Protein AF-A0A398CEH8-F1 (afdb_monomer_lite)

Radius of gyration: 20.55 Å; chains: 1; bounding box: 67×41×56 Å

Organism: NCBI:txid2315694

Secondary structure (DSSP, 8-state):
-HHHHHHHHHHHHHHHHHHHHHT-TTGGGTHHHHHHHHHHHHHHHHHHHHHTHHHHHHHHHHTT-TTS-HHHHHHHHHHHHHHHHHHHHHHHHHHT-SSS-TT---TTHHHHHHHHHHHHHHHHHHHHHHHHHTHHHHHHHHHHHHHS-S--HHHHHHHHHHHHHHHHHHHHHHHHTTHHHHHHHHHTT--

pLDDT: mean 79.23, std 11.7, range [45.53, 95.19]

Structure (mmCIF, N/CA/C/O backbone):
data_AF-A0A398CEH8-F1
#
_entry.id   AF-A0A398CEH8-F1
#
loop_
_atom_site.group_PDB
_atom_site.id
_atom_site.type_symbol
_atom_site.label_atom_id
_atom_site.label_alt_id
_atom_site.label_comp_id
_atom_site.label_asym_id
_atom_site.label_entity_id
_atom_site.label_seq_id
_atom_site.pdbx_PDB_ins_code
_atom_site.Cartn_x
_atom_site.Cartn_y
_atom_site.Cartn_z
_atom_site.occupancy
_atom_site.B_iso_or_equiv
_atom_site.auth_seq_id
_atom_site.auth_comp_id
_atom_site.auth_asym_id
_atom_site.auth_atom_id
_atom_site.pdbx_PDB_model_num
ATOM 1 N N . MET A 1 1 ? -19.669 -13.298 13.434 1.00 51.69 1 MET A N 1
ATOM 2 C CA . MET A 1 1 ? -19.143 -11.947 13.116 1.00 51.69 1 MET A CA 1
ATOM 3 C C . MET A 1 1 ? -17.666 -11.722 13.477 1.00 51.69 1 MET A C 1
ATOM 5 O O . MET A 1 1 ? -17.005 -11.061 12.694 1.00 51.69 1 MET A O 1
ATOM 9 N N . LYS A 1 2 ? -17.107 -12.259 14.585 1.00 56.50 2 LYS A N 1
ATOM 10 C CA . LYS A 1 2 ? -15.670 -12.079 14.937 1.00 56.50 2 LYS A CA 1
ATOM 11 C C . LYS A 1 2 ? -14.691 -12.542 13.836 1.00 56.50 2 LYS A C 1
ATOM 13 O O . LYS A 1 2 ? -13.838 -11.764 13.443 1.00 56.50 2 LYS A O 1
ATOM 18 N N . LYS A 1 3 ? -14.920 -13.729 13.253 1.00 67.94 3 LYS A N 1
ATOM 19 C CA . LYS A 1 3 ? -14.032 -14.336 12.239 1.00 67.94 3 LYS A CA 1
ATOM 20 C C . LYS A 1 3 ? -13.758 -13.454 11.008 1.00 67.94 3 LYS A C 1
ATOM 22 O O . LYS A 1 3 ? -12.651 -13.469 10.497 1.00 67.94 3 LYS A O 1
ATOM 27 N N . ILE A 1 4 ? -14.741 -12.683 10.530 1.00 78.88 4 ILE A N 1
ATOM 28 C CA . ILE A 1 4 ? -14.577 -11.855 9.318 1.00 78.88 4 ILE A CA 1
ATOM 29 C C . ILE A 1 4 ? -13.651 -10.664 9.579 1.00 78.88 4 ILE A C 1
ATOM 31 O O . ILE A 1 4 ? -12.855 -10.316 8.717 1.00 78.88 4 ILE A O 1
ATOM 35 N N . ASN A 1 5 ? -13.724 -10.050 10.762 1.00 79.38 5 ASN A N 1
ATOM 36 C CA . ASN A 1 5 ? -12.839 -8.935 11.102 1.00 79.38 5 ASN A CA 1
ATOM 37 C C . ASN A 1 5 ? -11.392 -9.404 11.286 1.00 79.38 5 ASN A C 1
ATOM 39 O O . ASN A 1 5 ? -10.478 -8.677 10.913 1.00 79.38 5 ASN A O 1
ATOM 43 N N . ASP A 1 6 ? -11.200 -10.622 11.797 1.00 79.62 6 ASP A N 1
ATOM 44 C CA . ASP A 1 6 ? -9.875 -11.237 11.907 1.00 79.62 6 ASP A CA 1
ATOM 45 C C . ASP A 1 6 ? -9.282 -11.508 10.508 1.00 79.62 6 ASP A C 1
ATOM 47 O O . ASP A 1 6 ? -8.115 -11.214 10.268 1.00 79.62 6 ASP A O 1
ATOM 51 N N . VAL A 1 7 ? -10.100 -11.983 9.553 1.00 83.81 7 VAL A N 1
ATOM 52 C CA . VAL A 1 7 ? -9.693 -12.167 8.143 1.00 83.81 7 VAL A CA 1
ATOM 53 C C . VAL A 1 7 ? -9.348 -10.836 7.474 1.00 83.81 7 VAL A C 1
ATOM 55 O O . VAL A 1 7 ? -8.331 -10.754 6.794 1.00 83.81 7 VAL A O 1
ATOM 58 N N . LYS A 1 8 ? -10.156 -9.787 7.686 1.00 86.31 8 LYS A N 1
ATOM 59 C CA . LYS A 1 8 ? -9.866 -8.438 7.170 1.00 86.31 8 LYS A CA 1
ATOM 60 C C . LYS A 1 8 ? -8.526 -7.926 7.685 1.00 86.31 8 LYS A C 1
ATOM 62 O O . LYS A 1 8 ? -7.699 -7.503 6.894 1.00 86.31 8 LYS A O 1
ATOM 67 N N . LEU A 1 9 ? -8.287 -8.043 8.991 1.00 84.81 9 LEU A N 1
ATOM 68 C CA . LEU A 1 9 ? -7.025 -7.617 9.588 1.00 84.81 9 LEU A CA 1
ATOM 69 C C . LEU A 1 9 ? -5.836 -8.414 9.037 1.00 84.81 9 LEU A C 1
ATOM 71 O O . LEU A 1 9 ? -4.809 -7.826 8.719 1.00 84.81 9 LEU A O 1
ATOM 75 N N . ALA A 1 10 ? -5.964 -9.738 8.915 1.00 85.12 10 ALA A N 1
ATOM 76 C CA . ALA A 1 10 ? -4.904 -10.572 8.355 1.00 85.12 10 ALA A CA 1
ATOM 77 C C . ALA A 1 10 ? -4.589 -10.185 6.902 1.00 85.12 10 ALA A C 1
ATOM 79 O O . ALA A 1 10 ? -3.419 -10.057 6.548 1.00 85.12 10 ALA A O 1
ATOM 80 N N . LEU A 1 11 ? -5.622 -9.944 6.089 1.00 89.81 11 LEU A N 1
ATOM 81 C CA . LEU A 1 11 ? -5.481 -9.464 4.717 1.00 89.81 11 LEU A CA 1
ATOM 82 C C . LEU A 1 11 ? -4.749 -8.115 4.670 1.00 89.81 11 LEU A C 1
ATOM 84 O O . LEU A 1 11 ? -3.787 -7.979 3.920 1.00 89.81 11 LEU A O 1
ATOM 88 N N . ASP A 1 12 ? -5.143 -7.162 5.517 1.00 89.56 12 ASP A N 1
ATOM 89 C CA . ASP A 1 12 ? -4.540 -5.824 5.578 1.00 89.56 12 ASP A CA 1
ATOM 90 C C . ASP A 1 12 ? -3.064 -5.880 5.997 1.00 89.56 12 ASP A C 1
ATOM 92 O O . ASP A 1 12 ? -2.228 -5.175 5.432 1.00 89.56 12 ASP A O 1
ATOM 96 N N . VAL A 1 13 ? -2.718 -6.756 6.948 1.00 87.62 13 VAL A N 1
ATOM 97 C CA . VAL A 1 13 ? -1.328 -6.976 7.377 1.00 87.62 13 VAL A CA 1
ATOM 98 C C . VAL A 1 13 ? -0.498 -7.584 6.248 1.00 87.62 13 VAL A C 1
ATOM 100 O O . VAL A 1 13 ? 0.596 -7.095 5.972 1.00 87.62 13 VAL A O 1
ATOM 103 N N . VAL A 1 14 ? -1.010 -8.618 5.572 1.00 88.38 14 VAL A N 1
ATOM 104 C CA . VAL A 1 14 ? -0.315 -9.249 4.437 1.00 88.38 14 VAL A CA 1
ATOM 105 C C . VAL A 1 14 ? -0.095 -8.238 3.313 1.00 88.38 14 VAL A C 1
ATOM 107 O O . VAL A 1 14 ? 1.018 -8.130 2.801 1.00 88.38 14 VAL A O 1
ATOM 110 N N . MET A 1 15 ? -1.119 -7.453 2.972 1.00 91.62 15 MET A N 1
ATOM 111 C CA . MET A 1 15 ? -1.004 -6.385 1.982 1.00 91.62 15 MET A CA 1
ATOM 112 C C . MET A 1 15 ? 0.031 -5.337 2.403 1.00 91.62 15 MET A C 1
ATOM 114 O O . MET A 1 15 ? 0.890 -4.985 1.602 1.00 91.62 15 MET A O 1
ATOM 118 N N . GLY A 1 16 ? 0.008 -4.878 3.657 1.00 89.12 16 GLY A N 1
ATOM 119 C CA . GLY A 1 16 ? 0.983 -3.909 4.160 1.00 89.12 16 GLY A CA 1
ATOM 120 C C . GLY A 1 16 ? 2.427 -4.405 4.043 1.00 89.12 16 GLY A C 1
ATOM 121 O O . GLY A 1 16 ? 3.295 -3.666 3.583 1.00 89.12 16 GLY A O 1
ATOM 122 N N . VAL A 1 17 ? 2.679 -5.672 4.391 1.00 86.62 17 VAL A N 1
ATOM 123 C CA . VAL A 1 17 ? 4.010 -6.287 4.262 1.00 86.62 17 VAL A CA 1
ATOM 124 C C . VAL A 1 17 ? 4.432 -6.388 2.795 1.00 86.62 17 VAL A C 1
ATOM 126 O O . VAL A 1 17 ? 5.526 -5.944 2.455 1.00 86.62 17 VAL A O 1
ATOM 129 N N . LEU A 1 18 ? 3.571 -6.918 1.918 1.00 87.50 18 LEU A N 1
ATOM 130 C CA . LEU A 1 18 ? 3.865 -7.031 0.484 1.00 87.50 18 LEU A CA 1
ATOM 131 C C . LEU A 1 18 ? 4.158 -5.667 -0.149 1.00 87.50 18 LEU A C 1
ATOM 133 O O . LEU A 1 18 ? 5.135 -5.528 -0.880 1.00 87.50 18 LEU A O 1
ATOM 137 N N . PHE A 1 19 ? 3.361 -4.652 0.187 1.00 90.31 19 PHE A N 1
ATOM 138 C CA . PHE A 1 19 ? 3.526 -3.304 -0.343 1.00 90.31 19 PHE A CA 1
ATOM 139 C C . PHE A 1 19 ? 4.896 -2.708 0.006 1.00 90.31 19 PHE A C 1
ATOM 141 O O . PHE A 1 19 ? 5.549 -2.124 -0.854 1.00 90.31 19 PHE A O 1
ATOM 148 N N . VAL A 1 20 ? 5.377 -2.902 1.239 1.00 87.94 20 VAL A N 1
ATOM 149 C CA . VAL A 1 20 ? 6.722 -2.455 1.643 1.00 87.94 20 VAL A CA 1
ATOM 150 C C . VAL A 1 20 ? 7.813 -3.235 0.905 1.00 87.94 20 VAL A C 1
ATOM 152 O O . VAL A 1 20 ? 8.801 -2.639 0.477 1.00 87.94 20 VAL A O 1
ATOM 155 N N . LEU A 1 21 ? 7.640 -4.547 0.707 1.00 84.88 21 LEU A N 1
ATOM 156 C CA . LEU A 1 21 ? 8.608 -5.364 -0.035 1.00 84.88 21 LEU A CA 1
ATOM 157 C C . LEU A 1 21 ? 8.763 -4.907 -1.492 1.00 84.88 21 LEU A C 1
ATOM 159 O O . LEU A 1 21 ? 9.868 -4.966 -2.029 1.00 84.88 21 LEU A O 1
ATOM 163 N N . PHE A 1 22 ? 7.699 -4.392 -2.112 1.00 86.25 22 PHE A N 1
ATOM 164 C CA . PHE A 1 22 ? 7.733 -3.905 -3.494 1.00 86.25 22 PHE A CA 1
ATOM 165 C C . PHE A 1 22 ? 8.644 -2.697 -3.716 1.00 86.25 22 PHE A C 1
ATOM 167 O O . PHE A 1 22 ? 9.131 -2.524 -4.832 1.00 86.25 22 PHE A O 1
ATOM 174 N N . PHE A 1 23 ? 8.968 -1.918 -2.677 1.00 84.88 23 PHE A N 1
ATOM 175 C CA . PHE A 1 23 ? 9.927 -0.812 -2.799 1.00 84.88 23 PHE A CA 1
ATOM 176 C C . PHE A 1 23 ? 11.363 -1.272 -3.063 1.00 84.88 23 PHE A C 1
ATOM 178 O O . PHE A 1 23 ? 12.193 -0.473 -3.499 1.00 84.88 23 PHE A O 1
ATOM 185 N N . ASN A 1 24 ? 11.667 -2.555 -2.854 1.00 80.00 24 ASN A N 1
ATOM 186 C CA . ASN A 1 24 ? 12.928 -3.139 -3.274 1.00 80.00 24 ASN A CA 1
ATOM 187 C C . ASN A 1 24 ? 12.689 -4.154 -4.400 1.00 80.00 24 ASN A C 1
ATOM 189 O O . ASN A 1 24 ? 12.420 -5.331 -4.177 1.00 80.00 24 ASN A O 1
ATOM 193 N N . LYS A 1 25 ? 12.867 -3.681 -5.637 1.00 70.12 25 LYS A N 1
ATOM 194 C CA . LYS A 1 25 ? 12.742 -4.472 -6.873 1.00 70.12 25 LYS A CA 1
ATOM 195 C C . LYS A 1 25 ? 13.694 -5.675 -6.977 1.00 70.12 25 LYS A C 1
ATOM 197 O O . LYS A 1 25 ? 13.507 -6.499 -7.862 1.00 70.12 25 LYS A O 1
ATOM 202 N N . ASN A 1 26 ? 14.713 -5.766 -6.119 1.00 70.31 26 ASN A N 1
ATOM 203 C CA . ASN A 1 26 ? 15.688 -6.862 -6.111 1.00 70.31 26 ASN A CA 1
ATOM 204 C C . ASN A 1 26 ? 15.347 -7.955 -5.078 1.00 70.31 26 ASN A C 1
ATOM 206 O O . ASN A 1 26 ? 16.063 -8.948 -4.971 1.00 70.31 26 ASN A O 1
ATOM 210 N N . VAL A 1 27 ? 14.265 -7.793 -4.311 1.00 69.50 27 VAL A N 1
ATOM 211 C CA . VAL A 1 27 ? 13.804 -8.781 -3.325 1.00 69.50 27 VAL A CA 1
ATOM 212 C C . VAL A 1 27 ? 13.384 -10.092 -3.999 1.00 69.50 27 VAL A C 1
ATOM 214 O O . VAL A 1 27 ? 12.708 -10.077 -5.020 1.00 69.50 27 VAL A O 1
ATOM 217 N N . LEU A 1 28 ? 13.756 -11.227 -3.390 1.00 59.34 28 LEU A N 1
ATOM 218 C CA . LEU A 1 28 ? 13.226 -12.576 -3.678 1.00 59.34 28 LEU A CA 1
ATOM 219 C C . LEU A 1 28 ? 13.208 -12.992 -5.159 1.00 59.34 28 LEU A C 1
ATOM 221 O O . LEU A 1 28 ? 12.268 -13.634 -5.612 1.00 59.34 28 LEU A O 1
ATOM 225 N N . GLY A 1 29 ? 14.271 -12.691 -5.906 1.00 61.22 29 GLY A N 1
ATOM 226 C CA . GLY A 1 29 ? 14.379 -13.094 -7.316 1.00 61.22 29 GLY A CA 1
ATOM 227 C C . GLY A 1 29 ? 14.139 -11.963 -8.314 1.00 61.22 29 GLY A C 1
ATOM 228 O O . GLY A 1 29 ? 14.016 -12.216 -9.510 1.00 61.22 29 GLY A O 1
ATOM 229 N N . GLY A 1 30 ? 14.123 -10.713 -7.846 1.00 75.56 30 GLY A N 1
ATOM 230 C CA . GLY A 1 30 ? 14.211 -9.540 -8.707 1.00 75.56 30 GLY A CA 1
ATOM 231 C C . GLY A 1 30 ? 12.879 -9.135 -9.331 1.00 75.56 30 GLY A C 1
ATOM 232 O O . GLY A 1 30 ? 11.813 -9.290 -8.734 1.00 75.56 30 GLY A O 1
ATOM 233 N N . LEU A 1 31 ? 12.941 -8.612 -10.556 1.00 80.38 31 LEU A N 1
ATOM 234 C CA . LEU A 1 31 ? 11.783 -8.044 -11.249 1.00 80.38 31 LEU A CA 1
ATOM 235 C C . LEU A 1 31 ? 10.625 -9.047 -11.403 1.00 80.38 31 LEU A C 1
ATOM 237 O O . LEU A 1 31 ? 9.471 -8.681 -11.209 1.00 80.38 31 LEU A O 1
ATOM 241 N N . ALA A 1 32 ? 10.930 -10.323 -11.658 1.00 79.31 32 ALA A N 1
ATOM 242 C CA . ALA A 1 32 ? 9.921 -11.373 -11.794 1.00 79.31 32 ALA A CA 1
ATOM 243 C C . ALA A 1 32 ? 9.082 -11.551 -10.516 1.00 79.31 32 ALA A C 1
ATOM 245 O O . ALA A 1 32 ? 7.862 -11.694 -10.588 1.00 79.31 32 ALA A O 1
ATOM 246 N N . PHE A 1 33 ? 9.714 -11.492 -9.339 1.00 81.31 33 PHE A N 1
ATOM 247 C CA . PHE A 1 33 ? 8.991 -11.546 -8.070 1.00 81.31 33 PHE A CA 1
ATOM 248 C C . PHE A 1 33 ? 8.084 -10.331 -7.902 1.00 81.31 33 PHE A C 1
ATOM 250 O O . PHE A 1 33 ? 6.924 -10.498 -7.540 1.00 81.31 33 PHE A O 1
ATOM 257 N N . HIS A 1 34 ? 8.585 -9.128 -8.194 1.00 86.69 34 HIS A N 1
ATOM 258 C CA . HIS A 1 34 ? 7.804 -7.898 -8.079 1.00 86.69 34 HIS A CA 1
ATOM 259 C C . HIS A 1 34 ? 6.531 -7.948 -8.940 1.00 86.69 34 HIS A C 1
ATOM 261 O O . HIS A 1 34 ? 5.450 -7.622 -8.454 1.00 86.69 34 HIS A O 1
ATOM 267 N N . GLU A 1 35 ? 6.632 -8.425 -10.182 1.00 86.25 35 GLU A N 1
ATOM 268 C CA . GLU A 1 35 ? 5.482 -8.520 -11.086 1.00 86.25 35 GLU A CA 1
ATOM 269 C C . GLU A 1 35 ? 4.484 -9.613 -10.663 1.00 86.25 35 GLU A C 1
ATOM 271 O O . GLU A 1 35 ? 3.281 -9.358 -10.568 1.00 86.25 35 GLU A O 1
ATOM 276 N N . ILE A 1 36 ? 4.967 -10.818 -10.333 1.00 86.12 36 ILE A N 1
ATOM 277 C CA . ILE A 1 36 ? 4.103 -11.938 -9.920 1.00 86.12 36 ILE A CA 1
ATOM 278 C C . ILE A 1 36 ? 3.427 -11.635 -8.578 1.00 86.12 36 ILE A C 1
ATOM 280 O O . ILE A 1 36 ? 2.212 -11.783 -8.433 1.00 86.12 36 ILE A O 1
ATOM 284 N N . ALA A 1 37 ? 4.195 -11.187 -7.585 1.00 86.00 37 ALA A N 1
ATOM 285 C CA . ALA A 1 37 ? 3.653 -10.812 -6.286 1.00 86.00 37 ALA A CA 1
ATOM 286 C C . ALA A 1 37 ? 2.732 -9.587 -6.397 1.00 86.00 37 ALA A C 1
ATOM 288 O O . ALA A 1 37 ? 1.734 -9.522 -5.678 1.00 86.00 37 ALA A O 1
ATOM 289 N N . GLY A 1 38 ? 3.001 -8.669 -7.331 1.00 87.94 38 GLY A N 1
ATOM 290 C CA . GLY A 1 38 ? 2.115 -7.558 -7.679 1.00 87.94 38 GLY A CA 1
ATOM 291 C C . GLY A 1 38 ? 0.729 -8.020 -8.143 1.00 87.94 38 GLY A C 1
ATOM 292 O O . GLY A 1 38 ? -0.277 -7.461 -7.707 1.00 87.94 38 GLY A O 1
ATOM 293 N N . LEU A 1 39 ? 0.639 -9.097 -8.932 1.00 88.75 39 LEU A N 1
ATOM 294 C CA . LEU A 1 39 ? -0.650 -9.688 -9.323 1.00 88.75 39 LEU A CA 1
ATOM 295 C C . LEU A 1 39 ? -1.404 -10.309 -8.143 1.00 88.75 39 LEU A C 1
ATOM 297 O O . LEU A 1 39 ? -2.611 -10.096 -7.995 1.00 88.75 39 LEU A O 1
ATOM 301 N N . PHE A 1 40 ? -0.707 -11.033 -7.264 1.00 89.38 40 PHE A N 1
ATOM 302 C CA . PHE A 1 40 ? -1.320 -11.536 -6.030 1.00 89.38 40 PHE A CA 1
ATOM 303 C C . PHE A 1 40 ? -1.810 -10.391 -5.140 1.00 89.38 40 PHE A C 1
ATOM 305 O O . PHE A 1 40 ? -2.914 -10.455 -4.594 1.00 89.38 40 PHE A O 1
ATOM 312 N N . PHE A 1 41 ? -1.024 -9.318 -5.036 1.00 91.69 41 PHE A N 1
ATOM 313 C CA . PHE A 1 41 ? -1.404 -8.112 -4.314 1.00 91.69 41 PHE A CA 1
ATOM 314 C C . PHE A 1 41 ? -2.642 -7.446 -4.929 1.00 91.69 41 PHE A C 1
ATOM 316 O O . PHE A 1 41 ? -3.539 -7.051 -4.188 1.00 91.69 41 PHE A O 1
ATOM 323 N N . ALA A 1 42 ? -2.752 -7.388 -6.259 1.00 91.88 42 ALA A N 1
ATOM 324 C CA . ALA A 1 42 ? -3.947 -6.885 -6.935 1.00 91.88 42 ALA A CA 1
ATOM 325 C C . ALA A 1 42 ? -5.197 -7.708 -6.569 1.00 91.88 42 ALA A C 1
ATOM 327 O O . ALA A 1 42 ? -6.235 -7.139 -6.225 1.00 91.88 42 ALA A O 1
ATOM 328 N N . GLY A 1 43 ? -5.090 -9.041 -6.546 1.00 91.69 43 GLY A N 1
ATOM 329 C CA . GLY A 1 43 ? -6.171 -9.921 -6.086 1.00 91.69 43 GLY A CA 1
ATOM 330 C C . GLY A 1 43 ? -6.547 -9.701 -4.613 1.00 91.69 43 GLY A C 1
ATOM 331 O O . GLY A 1 43 ? -7.733 -9.627 -4.268 1.00 91.69 43 GLY A O 1
ATOM 332 N N . ALA A 1 44 ? -5.550 -9.533 -3.739 1.00 91.31 44 ALA A N 1
ATOM 333 C CA . ALA A 1 44 ? -5.756 -9.213 -2.325 1.00 91.31 44 ALA A CA 1
ATOM 334 C C . ALA A 1 44 ? -6.446 -7.850 -2.140 1.00 91.31 44 ALA A C 1
ATOM 336 O O . ALA A 1 44 ? -7.400 -7.743 -1.369 1.00 91.31 44 ALA A O 1
ATOM 337 N N . TYR A 1 45 ? -6.037 -6.837 -2.906 1.00 93.62 45 TYR A N 1
ATOM 338 C CA . TYR A 1 45 ? -6.638 -5.506 -2.918 1.00 93.62 45 TYR A CA 1
ATOM 339 C C . TYR A 1 45 ? -8.103 -5.526 -3.368 1.00 93.62 45 TYR A C 1
ATOM 341 O O . TYR A 1 45 ? -8.966 -4.961 -2.690 1.00 93.62 45 TYR A O 1
ATOM 349 N N . VAL A 1 46 ? -8.418 -6.234 -4.457 1.00 93.38 46 VAL A N 1
ATOM 350 C CA . VAL A 1 46 ? -9.809 -6.418 -4.895 1.00 93.38 46 VAL A CA 1
ATOM 351 C C . VAL A 1 46 ? -10.615 -7.105 -3.796 1.00 93.38 46 VAL A C 1
ATOM 353 O O . VAL A 1 46 ? -11.693 -6.634 -3.438 1.00 93.38 46 VAL A O 1
ATOM 356 N N . THR A 1 47 ? -10.073 -8.159 -3.183 1.00 92.19 47 THR A N 1
ATOM 357 C CA . THR A 1 47 ? -10.725 -8.853 -2.062 1.00 92.19 47 THR A CA 1
ATOM 358 C C . THR A 1 47 ? -10.975 -7.913 -0.879 1.00 92.19 47 THR A C 1
ATOM 360 O O . THR A 1 47 ? -12.072 -7.909 -0.317 1.00 92.19 47 THR A O 1
ATOM 363 N N . HIS A 1 48 ? -10.005 -7.064 -0.530 1.00 92.56 48 HIS A N 1
ATOM 364 C CA . HIS A 1 48 ? -10.142 -6.055 0.520 1.00 92.56 48 HIS A CA 1
ATOM 365 C C . HIS A 1 48 ? -11.295 -5.085 0.221 1.00 92.56 48 HIS A C 1
ATOM 367 O O . HIS A 1 48 ? -12.126 -4.821 1.098 1.00 92.56 48 HIS A O 1
ATOM 373 N N . ILE A 1 49 ? -11.395 -4.596 -1.019 1.00 91.62 49 ILE A N 1
ATOM 374 C CA . ILE A 1 49 ? -12.504 -3.740 -1.457 1.00 91.62 49 ILE A CA 1
ATOM 375 C C . ILE A 1 49 ? -13.828 -4.494 -1.362 1.00 91.62 49 ILE A C 1
ATOM 377 O O . ILE A 1 49 ? -14.772 -3.968 -0.773 1.00 91.62 49 ILE A O 1
ATOM 381 N N . LEU A 1 50 ? -13.901 -5.721 -1.891 1.00 90.25 50 LEU A N 1
ATOM 382 C CA . LEU A 1 50 ? -15.109 -6.553 -1.897 1.00 90.25 50 LEU A CA 1
ATOM 383 C C . LEU A 1 50 ? -15.658 -6.759 -0.477 1.00 90.25 50 LEU A C 1
ATOM 385 O O . LEU A 1 50 ? -16.839 -6.525 -0.206 1.00 90.25 50 LEU A O 1
ATOM 389 N N . LEU A 1 51 ? -14.777 -7.094 0.468 1.00 88.75 51 LEU A N 1
ATOM 390 C CA . LEU A 1 51 ? -15.114 -7.271 1.883 1.00 88.75 51 LEU A CA 1
ATOM 391 C C . LEU A 1 51 ? -15.568 -5.971 2.574 1.00 88.75 51 LEU A C 1
ATOM 393 O O . LEU A 1 51 ? -16.215 -6.018 3.630 1.00 88.75 51 LEU A O 1
ATOM 397 N N . ASN A 1 52 ? -15.238 -4.813 2.001 1.00 89.25 52 ASN A N 1
ATOM 398 C CA . ASN A 1 52 ? -15.564 -3.487 2.521 1.00 89.25 52 ASN A CA 1
ATOM 399 C C . ASN A 1 52 ? -16.489 -2.674 1.592 1.00 89.25 52 ASN A C 1
ATOM 401 O O . ASN A 1 52 ? -16.680 -1.476 1.818 1.00 89.25 52 ASN A O 1
ATOM 405 N N . LEU A 1 53 ? -17.161 -3.311 0.620 1.00 86.44 53 LEU A N 1
ATOM 406 C CA . LEU A 1 53 ? -17.996 -2.635 -0.388 1.00 86.44 53 LEU A CA 1
ATOM 407 C C . LEU A 1 53 ? -19.068 -1.732 0.205 1.00 86.44 53 LEU A C 1
ATOM 409 O O . LEU A 1 53 ? -19.316 -0.639 -0.298 1.00 86.44 53 LEU A O 1
ATOM 413 N N . GLY A 1 54 ? -19.718 -2.174 1.284 1.00 85.75 54 GLY A N 1
ATOM 414 C CA . GLY A 1 54 ? -20.745 -1.372 1.943 1.00 85.75 54 GLY A CA 1
ATOM 415 C C . GLY A 1 54 ? -20.193 -0.043 2.459 1.00 85.75 54 GLY A C 1
ATOM 416 O O . GLY A 1 54 ? -20.893 0.967 2.440 1.00 85.75 54 GLY A O 1
ATOM 417 N N . TRP A 1 55 ? -18.935 -0.025 2.900 1.00 84.75 55 TRP A N 1
ATOM 418 C CA . TRP A 1 55 ? -18.269 1.205 3.294 1.00 84.75 55 TRP A CA 1
ATOM 419 C C . TRP A 1 55 ? -17.851 2.021 2.070 1.00 84.75 55 TRP A C 1
ATOM 421 O O . TRP A 1 55 ? -18.179 3.201 2.041 1.00 84.75 55 TRP A O 1
ATOM 431 N N . VAL A 1 56 ? -17.276 1.401 1.032 1.00 83.62 56 VAL A N 1
ATOM 432 C CA . VAL A 1 56 ? -16.886 2.096 -0.212 1.00 83.62 56 VAL A CA 1
ATOM 433 C C . VAL A 1 56 ? -18.077 2.834 -0.825 1.00 83.62 56 VAL A C 1
ATOM 435 O O . VAL A 1 56 ? -17.993 4.038 -1.041 1.00 83.62 56 VAL A O 1
ATOM 438 N N . LYS A 1 57 ? -19.233 2.169 -0.971 1.00 84.19 57 LYS A N 1
ATOM 439 C CA . LYS A 1 57 ? -20.474 2.800 -1.457 1.00 84.19 57 LYS A CA 1
ATOM 440 C C . LYS A 1 57 ? -20.855 4.031 -0.634 1.00 84.19 57 LYS A C 1
ATOM 442 O O . LYS A 1 57 ? -21.212 5.064 -1.191 1.00 84.19 57 LYS A O 1
ATOM 447 N N . ARG A 1 58 ? -20.764 3.944 0.697 1.00 82.94 58 ARG A N 1
ATOM 448 C CA . ARG A 1 58 ? -21.064 5.080 1.582 1.00 82.94 58 ARG A CA 1
ATOM 449 C C . ARG A 1 58 ? -20.059 6.215 1.424 1.00 82.94 58 ARG A C 1
ATOM 451 O O . ARG A 1 58 ? -20.487 7.361 1.454 1.00 82.94 58 ARG A O 1
ATOM 458 N N . VAL A 1 59 ? -18.770 5.915 1.261 1.00 80.56 59 VAL A N 1
ATOM 459 C CA . VAL A 1 59 ? -17.739 6.933 1.009 1.00 80.56 59 VAL A CA 1
ATOM 460 C C . VAL A 1 59 ? -18.019 7.646 -0.309 1.00 80.56 59 VAL A C 1
ATOM 462 O O . VAL A 1 59 ? -18.111 8.869 -0.311 1.00 80.56 59 VAL A O 1
ATOM 465 N N . THR A 1 60 ? -18.250 6.903 -1.394 1.00 78.94 60 THR A N 1
ATOM 466 C CA . THR A 1 60 ? -18.538 7.471 -2.720 1.00 78.94 60 THR A CA 1
ATOM 467 C C . THR A 1 60 ? -19.778 8.366 -2.702 1.00 78.94 60 THR A C 1
ATOM 469 O O . THR A 1 60 ? -19.741 9.471 -3.235 1.00 78.94 60 THR A O 1
ATOM 472 N N . LEU A 1 61 ? -20.857 7.932 -2.041 1.00 80.06 61 LEU A N 1
ATOM 473 C CA . LEU A 1 61 ? -22.098 8.708 -1.954 1.00 80.06 61 LEU A CA 1
ATOM 474 C C . LEU A 1 61 ? -21.968 9.943 -1.050 1.00 80.06 61 LEU A C 1
ATOM 476 O O . LEU A 1 61 ? -22.515 10.996 -1.365 1.00 80.06 61 LEU A O 1
ATOM 480 N N . LYS 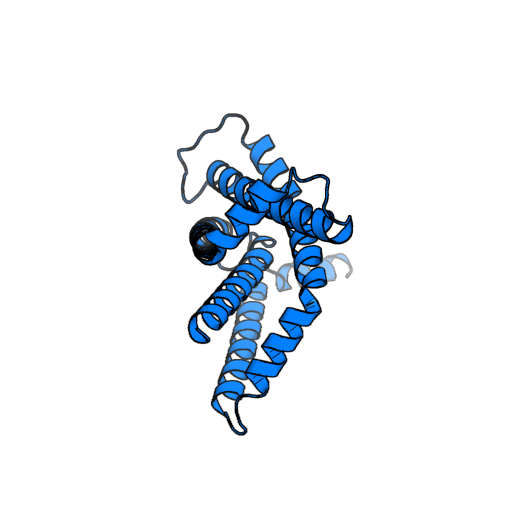A 1 62 ? -21.250 9.835 0.075 1.00 76.94 62 LYS A N 1
ATOM 481 C CA . LYS A 1 62 ? -21.122 10.924 1.059 1.00 76.94 62 LYS A CA 1
ATOM 482 C C . LYS A 1 62 ? -19.996 11.911 0.761 1.00 76.94 62 LYS A C 1
ATOM 484 O O . LYS A 1 62 ? -19.939 12.954 1.404 1.00 76.94 62 LYS A O 1
ATOM 489 N N . MET A 1 63 ? -19.123 11.625 -0.203 1.00 70.81 63 MET A N 1
ATOM 490 C CA . MET A 1 63 ? -18.031 12.524 -0.595 1.00 70.81 63 MET A CA 1
ATOM 491 C C . MET A 1 63 ? -18.536 13.897 -1.069 1.00 70.81 63 MET A C 1
ATOM 493 O O . MET A 1 63 ? -17.865 14.905 -0.857 1.00 70.81 63 MET A O 1
ATOM 497 N N . PHE A 1 64 ? -19.740 13.942 -1.646 1.00 71.56 64 PHE A N 1
ATOM 498 C CA . PHE A 1 64 ? -20.378 15.167 -2.137 1.00 71.56 64 PHE A CA 1
ATOM 499 C C . PHE A 1 64 ? -21.302 15.840 -1.112 1.00 71.56 64 PHE A C 1
ATOM 501 O O . PHE A 1 64 ? -21.854 16.907 -1.382 1.00 71.56 64 PHE A O 1
ATOM 508 N N . ASP A 1 65 ? -21.470 15.252 0.076 1.00 76.31 65 ASP A N 1
ATOM 509 C CA . ASP A 1 65 ? -22.337 15.812 1.106 1.00 76.31 65 ASP A CA 1
ATOM 510 C C . ASP A 1 65 ? -21.621 16.939 1.870 1.00 76.31 65 ASP A C 1
ATOM 512 O O . ASP A 1 65 ? -20.648 16.745 2.608 1.00 76.31 65 ASP A O 1
ATOM 516 N N . ARG A 1 66 ? -22.127 18.159 1.681 1.00 68.38 66 ARG A N 1
ATOM 517 C CA . ARG A 1 66 ? -21.567 19.400 2.233 1.00 68.38 66 ARG A CA 1
ATOM 518 C C . ARG A 1 66 ? -21.860 19.580 3.729 1.00 68.38 66 ARG A C 1
ATOM 520 O O . ARG A 1 66 ? -21.273 20.469 4.342 1.00 68.38 66 ARG A O 1
ATOM 527 N N . ARG A 1 67 ? -22.724 18.745 4.324 1.00 74.12 67 ARG A N 1
ATOM 528 C CA . ARG A 1 67 ? -23.146 18.830 5.739 1.00 74.12 67 ARG A CA 1
ATOM 529 C C . ARG A 1 67 ? -22.189 18.144 6.723 1.00 74.12 67 ARG A C 1
ATOM 531 O O . ARG A 1 67 ? -22.401 18.202 7.931 1.00 74.12 67 ARG A O 1
ATOM 538 N N . LEU A 1 68 ? -21.141 17.479 6.234 1.00 74.56 68 LEU A N 1
ATOM 539 C CA . LEU A 1 68 ? -20.196 16.733 7.068 1.00 74.56 68 LEU A CA 1
ATOM 540 C C . LEU A 1 68 ? -19.111 17.627 7.687 1.00 74.56 68 LEU A C 1
ATOM 542 O O . LEU A 1 68 ? -18.539 18.496 7.029 1.00 74.56 68 LEU A O 1
ATOM 546 N N . SER A 1 69 ? -18.762 17.336 8.945 1.00 79.81 69 SER A N 1
ATOM 547 C CA . SER A 1 69 ? -17.620 17.949 9.637 1.00 79.81 69 SER A CA 1
ATOM 548 C C . SER A 1 69 ? -16.311 17.742 8.862 1.00 79.81 69 SER A C 1
ATOM 550 O O . SER A 1 69 ? -16.084 16.680 8.272 1.00 79.81 69 SER A O 1
ATOM 552 N N . TRP A 1 70 ? -15.416 18.734 8.917 1.00 77.38 70 TRP A N 1
ATOM 553 C CA . TRP A 1 70 ? -14.122 18.735 8.223 1.00 77.38 70 TRP A CA 1
ATOM 554 C C . TRP A 1 70 ? -13.288 17.471 8.481 1.00 77.38 70 TRP A C 1
ATOM 556 O O . TRP A 1 70 ? -12.726 16.899 7.550 1.00 77.38 70 TRP A O 1
ATOM 566 N N . ARG A 1 71 ? -13.271 16.970 9.725 1.00 77.69 71 ARG A N 1
ATOM 567 C CA . ARG A 1 71 ? -12.521 15.752 10.094 1.00 77.69 71 ARG A CA 1
ATOM 568 C C . ARG A 1 71 ? -13.036 14.502 9.376 1.00 77.69 71 ARG A C 1
ATOM 570 O O . ARG A 1 71 ? -12.248 13.680 8.917 1.00 77.69 71 ARG A O 1
ATOM 577 N N . VAL A 1 72 ? -14.356 14.371 9.256 1.00 81.00 72 VAL A N 1
ATOM 578 C CA . VAL A 1 72 ? -14.989 13.222 8.594 1.00 81.00 72 VAL A CA 1
ATOM 579 C C . VAL A 1 72 ? -14.774 13.300 7.081 1.00 81.00 72 VAL A C 1
ATOM 581 O O . VAL A 1 72 ? -14.446 12.296 6.453 1.00 81.00 72 VAL A O 1
ATOM 584 N N . ARG A 1 73 ? -14.863 14.506 6.508 1.00 82.56 73 ARG A N 1
ATOM 585 C CA . ARG A 1 73 ? -14.552 14.751 5.091 1.00 82.56 73 ARG A CA 1
ATOM 586 C C . ARG A 1 73 ? -13.100 14.424 4.756 1.00 82.56 73 ARG A C 1
ATOM 588 O O . ARG A 1 73 ? -12.867 13.761 3.754 1.00 82.56 73 ARG A O 1
ATOM 595 N N . GLY A 1 74 ? -12.148 14.821 5.603 1.00 84.25 74 GLY A N 1
ATOM 596 C CA . GLY A 1 74 ? -10.728 14.509 5.416 1.00 84.25 74 GLY A CA 1
ATOM 597 C C . GLY A 1 74 ? -10.451 13.004 5.393 1.00 84.25 74 GLY A C 1
ATOM 598 O O . GLY A 1 74 ? -9.755 12.525 4.503 1.00 84.25 74 GLY A O 1
ATOM 599 N N . SER A 1 75 ? -11.063 12.238 6.303 1.00 85.88 75 SER A N 1
ATOM 600 C CA . SER A 1 75 ? -10.955 10.772 6.287 1.00 85.88 75 SER A CA 1
ATOM 601 C C . SER A 1 75 ? -11.560 10.168 5.014 1.00 85.88 75 SER A C 1
ATOM 603 O O . SER A 1 75 ? -10.949 9.293 4.407 1.00 85.88 75 SER A O 1
ATOM 605 N N . TYR A 1 76 ? -12.720 10.647 4.551 1.00 86.62 76 TYR A N 1
ATOM 606 C CA . TYR A 1 76 ? -13.299 10.173 3.289 1.00 86.62 76 TYR A CA 1
ATOM 607 C C . TYR A 1 76 ? -12.440 10.515 2.072 1.00 86.62 76 TYR A C 1
ATOM 609 O O . TYR A 1 76 ? -12.211 9.641 1.239 1.00 86.62 76 TYR A O 1
ATOM 617 N N . ALA A 1 77 ? -11.921 11.741 1.998 1.00 87.75 77 ALA A N 1
ATOM 618 C CA . ALA A 1 77 ? -11.038 12.174 0.922 1.00 87.75 77 ALA A CA 1
ATOM 619 C C . ALA A 1 77 ? -9.746 11.348 0.886 1.00 87.75 77 ALA A C 1
ATOM 621 O O . ALA A 1 77 ? -9.362 10.877 -0.179 1.00 87.75 77 ALA A O 1
ATOM 622 N N . LEU A 1 78 ? -9.123 11.099 2.044 1.00 91.31 78 LEU A N 1
ATOM 623 C CA . LEU A 1 78 ? -7.935 10.250 2.156 1.00 91.31 78 LEU A CA 1
ATOM 624 C C . LEU A 1 78 ? -8.193 8.841 1.616 1.00 91.31 78 LEU A C 1
ATOM 626 O O . LEU A 1 78 ? -7.406 8.307 0.845 1.00 91.31 78 LEU A O 1
ATOM 630 N N . ASN A 1 79 ? -9.311 8.246 2.017 1.00 90.69 79 ASN A N 1
ATOM 631 C CA . ASN A 1 79 ? -9.685 6.901 1.609 1.00 90.69 79 ASN A CA 1
ATOM 632 C C . ASN A 1 79 ? -10.023 6.798 0.118 1.00 90.69 79 ASN A C 1
ATOM 634 O O . ASN A 1 79 ? -9.657 5.824 -0.535 1.00 90.69 79 ASN A O 1
ATOM 638 N N . PHE A 1 80 ? -10.699 7.808 -0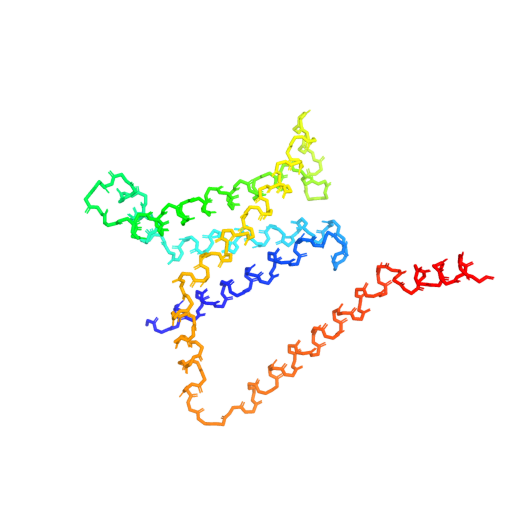.426 1.00 89.44 80 PHE A N 1
ATOM 639 C CA . PHE A 1 80 ? -10.949 7.902 -1.859 1.00 89.44 80 PHE A CA 1
ATOM 640 C C . PHE A 1 80 ? -9.642 8.071 -2.641 1.00 89.44 80 PHE A C 1
ATOM 642 O O . PHE A 1 80 ? -9.416 7.365 -3.622 1.00 89.44 80 PHE A O 1
ATOM 649 N N . LEU A 1 81 ? -8.750 8.947 -2.172 1.00 92.12 81 LEU A N 1
ATOM 650 C CA . LEU A 1 81 ? -7.444 9.153 -2.784 1.00 92.12 81 LEU A CA 1
ATOM 651 C C . LEU A 1 81 ? -6.610 7.869 -2.749 1.00 92.12 81 LEU A C 1
ATOM 653 O O . LEU A 1 81 ? -5.996 7.531 -3.756 1.00 92.12 81 LEU A O 1
ATOM 657 N N . LEU A 1 82 ? -6.646 7.115 -1.646 1.00 92.75 82 LEU A N 1
ATOM 658 C CA . LEU A 1 82 ? -6.039 5.785 -1.551 1.00 92.75 82 LEU A CA 1
ATOM 659 C C . LEU A 1 82 ? -6.635 4.798 -2.551 1.00 92.75 82 LEU A C 1
ATOM 661 O O . LEU A 1 82 ? -5.885 4.085 -3.206 1.00 92.75 82 LEU A O 1
ATOM 665 N N . LEU A 1 83 ? -7.960 4.761 -2.705 1.00 92.12 83 LEU A N 1
ATOM 666 C CA . LEU A 1 83 ? -8.614 3.881 -3.673 1.00 92.12 83 LEU A CA 1
ATOM 667 C C . LEU A 1 83 ? -8.118 4.169 -5.099 1.00 92.12 83 LEU A C 1
ATOM 669 O O . LEU A 1 83 ? -7.687 3.256 -5.801 1.00 92.12 83 LEU A O 1
ATOM 673 N N . VAL A 1 84 ? -8.138 5.441 -5.504 1.00 92.50 84 VAL A N 1
ATOM 674 C CA . VAL A 1 84 ? -7.743 5.867 -6.854 1.00 92.50 84 VAL A CA 1
ATOM 675 C C . VAL A 1 84 ? -6.250 5.647 -7.092 1.00 92.50 84 VAL A C 1
ATOM 677 O O . VAL A 1 84 ? -5.877 5.028 -8.085 1.00 92.50 84 VAL A O 1
ATOM 680 N N . SER A 1 85 ? -5.395 6.110 -6.179 1.00 94.81 85 SER A N 1
ATOM 681 C CA . SER A 1 85 ? -3.938 5.991 -6.322 1.00 94.81 85 SER A CA 1
ATOM 682 C C . SER A 1 85 ? -3.459 4.538 -6.264 1.00 94.81 85 SER A C 1
ATOM 684 O O . SER A 1 85 ? -2.621 4.153 -7.074 1.00 94.81 85 SER A O 1
ATOM 686 N N . MET A 1 86 ? -4.041 3.703 -5.396 1.00 94.25 86 MET A N 1
ATOM 687 C CA . MET A 1 86 ? -3.739 2.268 -5.346 1.00 94.25 86 MET A CA 1
ATOM 688 C C . MET A 1 86 ? -4.158 1.557 -6.641 1.00 94.25 86 MET A C 1
ATOM 690 O O . MET A 1 86 ? -3.396 0.769 -7.196 1.00 94.25 86 MET A O 1
ATOM 694 N N . THR A 1 87 ? -5.347 1.872 -7.167 1.00 94.06 87 THR A N 1
ATOM 695 C CA . THR A 1 87 ? -5.793 1.331 -8.463 1.00 94.06 87 THR A CA 1
ATOM 696 C C . THR A 1 87 ? -4.842 1.757 -9.582 1.00 94.06 87 THR A C 1
ATOM 698 O O . THR A 1 87 ? -4.443 0.930 -10.399 1.00 94.06 87 THR A O 1
ATOM 701 N N . PHE A 1 88 ? -4.426 3.026 -9.592 1.00 94.12 88 PHE A N 1
ATOM 702 C CA . PHE A 1 88 ? -3.492 3.550 -10.584 1.00 94.12 88 PHE A CA 1
ATOM 703 C C . PHE A 1 88 ? -2.138 2.830 -10.556 1.00 94.12 88 PHE A C 1
ATOM 705 O O . PHE A 1 88 ? -1.641 2.457 -11.618 1.00 94.12 88 PHE A O 1
ATOM 712 N N . ILE A 1 89 ? -1.540 2.589 -9.381 1.00 93.56 89 ILE A N 1
ATOM 713 C CA . ILE A 1 89 ? -0.248 1.883 -9.320 1.00 93.56 89 ILE A CA 1
ATOM 714 C C . ILE A 1 89 ? -0.366 0.424 -9.771 1.00 93.56 89 ILE A C 1
ATOM 716 O O . ILE A 1 89 ? 0.534 -0.068 -10.439 1.00 93.56 89 ILE A O 1
ATOM 720 N N . ILE A 1 90 ? -1.486 -0.252 -9.494 1.00 92.56 90 ILE A N 1
ATOM 721 C CA . ILE A 1 90 ? -1.714 -1.624 -9.970 1.00 92.56 90 ILE A CA 1
ATOM 722 C C . ILE A 1 90 ? -1.812 -1.641 -11.500 1.00 92.56 90 ILE A C 1
ATOM 724 O O . ILE A 1 90 ? -1.136 -2.434 -12.151 1.00 92.56 90 ILE A O 1
ATOM 728 N N . VAL A 1 91 ? -2.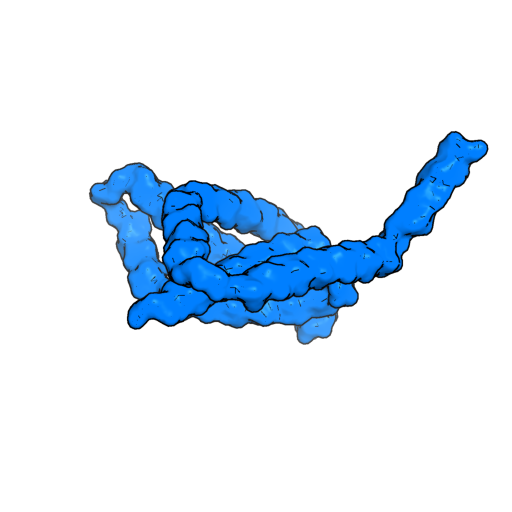612 -0.743 -12.084 1.00 90.62 91 VAL A N 1
ATOM 729 C CA . VAL A 1 91 ? -2.797 -0.669 -13.543 1.00 90.62 91 VAL A CA 1
ATOM 730 C C . VAL A 1 91 ? -1.499 -0.271 -14.246 1.00 90.62 91 VAL A C 1
ATOM 732 O O . VAL A 1 91 ? -1.085 -0.946 -15.183 1.00 90.62 91 VAL A O 1
ATOM 735 N N . SER A 1 92 ? -0.824 0.778 -13.771 1.00 89.88 92 SER A N 1
ATOM 736 C CA . SER A 1 92 ? 0.473 1.192 -14.326 1.00 89.88 92 SER A CA 1
ATOM 737 C C . SER A 1 92 ? 1.551 0.119 -14.149 1.00 89.88 92 SER A C 1
ATOM 739 O O . SER A 1 92 ? 2.376 -0.046 -15.038 1.00 89.88 92 SER A O 1
ATOM 741 N N . GLY A 1 93 ? 1.520 -0.664 -13.064 1.00 86.44 93 GLY A N 1
ATOM 742 C CA . GLY A 1 93 ? 2.431 -1.794 -12.861 1.00 86.44 93 GLY A CA 1
ATOM 743 C C . GLY A 1 93 ? 2.210 -2.922 -13.872 1.00 86.44 93 GLY A C 1
ATOM 744 O O . GLY A 1 93 ? 3.175 -3.470 -14.392 1.00 86.44 93 GLY A O 1
ATOM 745 N N . ILE A 1 94 ? 0.951 -3.222 -14.212 1.00 86.50 94 ILE A N 1
ATOM 746 C CA . ILE A 1 94 ? 0.614 -4.176 -15.283 1.00 86.50 94 ILE A CA 1
ATOM 747 C C . ILE A 1 94 ? 1.080 -3.645 -16.644 1.00 86.50 94 ILE A C 1
ATOM 749 O O . ILE A 1 94 ? 1.604 -4.407 -17.447 1.00 86.50 94 ILE A O 1
ATOM 753 N N . MET A 1 95 ? 0.926 -2.343 -16.894 1.00 83.44 95 MET A N 1
ATOM 754 C CA . MET A 1 95 ? 1.343 -1.707 -18.149 1.00 83.44 95 MET A CA 1
ATOM 755 C C . MET A 1 95 ? 2.866 -1.644 -18.338 1.00 83.44 95 MET A C 1
ATOM 757 O O . MET A 1 95 ? 3.319 -1.608 -19.472 1.00 83.44 95 MET A O 1
ATOM 761 N N . VAL A 1 96 ? 3.644 -1.633 -17.251 1.00 83.25 96 VAL A N 1
ATOM 762 C CA . VAL A 1 96 ? 5.124 -1.617 -17.266 1.00 83.25 96 VAL A CA 1
ATOM 763 C C . VAL A 1 96 ? 5.708 -3.029 -17.066 1.00 83.25 96 VAL A C 1
ATOM 765 O O . VAL A 1 96 ? 6.920 -3.202 -16.967 1.00 83.25 96 VAL A O 1
ATOM 768 N N . SER A 1 97 ? 4.862 -4.060 -16.972 1.00 79.88 97 SER A N 1
ATOM 769 C CA . SER A 1 97 ? 5.302 -5.444 -16.774 1.00 79.88 97 SER A CA 1
ATOM 770 C C . SER A 1 97 ? 6.066 -5.943 -17.998 1.00 79.88 97 SER A C 1
ATOM 772 O O . SER A 1 97 ? 5.544 -5.939 -19.108 1.00 79.88 97 SER A O 1
ATOM 774 N N . HIS A 1 98 ? 7.288 -6.427 -17.778 1.00 74.00 98 HIS A N 1
ATOM 775 C CA . HIS A 1 98 ? 8.134 -6.983 -18.835 1.00 74.00 98 HIS A CA 1
ATOM 776 C C . HIS A 1 98 ? 8.234 -8.511 -18.765 1.00 74.00 98 HIS A C 1
ATOM 778 O O . HIS A 1 98 ? 8.510 -9.153 -19.776 1.00 74.00 98 HIS A O 1
ATOM 784 N N . VAL A 1 99 ? 8.029 -9.107 -17.585 1.00 71.00 99 VAL A N 1
ATOM 785 C CA . VAL A 1 99 ? 8.163 -10.556 -17.366 1.00 71.00 99 VAL A CA 1
ATOM 786 C C . VAL A 1 99 ? 6.822 -11.266 -17.533 1.00 71.00 99 VAL A C 1
ATOM 788 O O . VAL A 1 99 ? 6.753 -12.302 -18.190 1.00 71.00 99 VAL A O 1
ATOM 791 N N . VAL A 1 100 ? 5.755 -10.726 -16.944 1.00 72.81 100 VAL A N 1
ATOM 792 C CA . VAL A 1 100 ? 4.431 -11.364 -16.952 1.00 72.81 100 VAL A CA 1
ATOM 793 C C . VAL A 1 100 ? 3.623 -10.995 -18.197 1.00 72.81 100 VAL A C 1
ATOM 795 O O . VAL A 1 100 ? 2.932 -11.854 -18.746 1.00 72.81 100 VAL A O 1
ATOM 798 N N . PHE A 1 101 ? 3.740 -9.755 -18.684 1.00 74.12 101 PHE A N 1
ATOM 799 C CA . PHE A 1 101 ? 3.034 -9.279 -19.879 1.00 74.12 101 PHE A CA 1
ATOM 800 C C . PHE A 1 101 ? 3.977 -8.689 -20.945 1.00 74.12 101 PHE A C 1
ATOM 802 O O . PHE A 1 101 ? 3.854 -7.518 -21.296 1.00 74.12 101 PHE A O 1
ATOM 809 N N . PRO A 1 102 ? 4.866 -9.498 -21.551 1.00 70.12 102 PRO A N 1
ATOM 810 C CA . PRO A 1 102 ? 5.907 -9.009 -22.464 1.00 70.12 102 PRO A CA 1
ATOM 811 C C . PRO A 1 102 ? 5.386 -8.359 -23.760 1.00 70.12 102 PRO A C 1
ATOM 813 O O . PRO A 1 102 ? 6.141 -7.687 -24.453 1.00 70.12 102 PRO A O 1
ATOM 816 N N . ASN A 1 103 ? 4.110 -8.558 -24.106 1.00 70.50 103 ASN A N 1
ATOM 817 C CA . ASN A 1 103 ? 3.510 -8.076 -25.356 1.00 70.50 103 ASN A CA 1
ATOM 818 C C . ASN A 1 103 ? 2.711 -6.768 -25.199 1.00 70.50 103 ASN A C 1
ATOM 820 O O . ASN A 1 103 ? 2.095 -6.315 -26.167 1.00 70.50 103 ASN A O 1
ATOM 824 N N . ILE A 1 104 ? 2.668 -6.169 -24.003 1.00 67.88 104 ILE A N 1
ATOM 825 C CA . ILE A 1 104 ? 2.009 -4.875 -23.794 1.00 67.88 104 ILE A CA 1
ATOM 826 C C . ILE A 1 104 ? 3.000 -3.771 -24.168 1.00 67.88 104 ILE A C 1
ATOM 828 O O . ILE A 1 104 ? 3.802 -3.345 -23.350 1.00 67.88 104 ILE A O 1
ATOM 832 N N . ASN A 1 105 ? 2.936 -3.302 -25.414 1.00 64.75 105 ASN A N 1
ATOM 833 C CA . ASN A 1 105 ? 3.695 -2.134 -25.856 1.00 64.75 105 ASN A CA 1
ATOM 834 C C . ASN A 1 105 ? 2.808 -0.886 -25.774 1.00 64.75 105 ASN A C 1
ATOM 836 O O . ASN A 1 105 ? 2.124 -0.512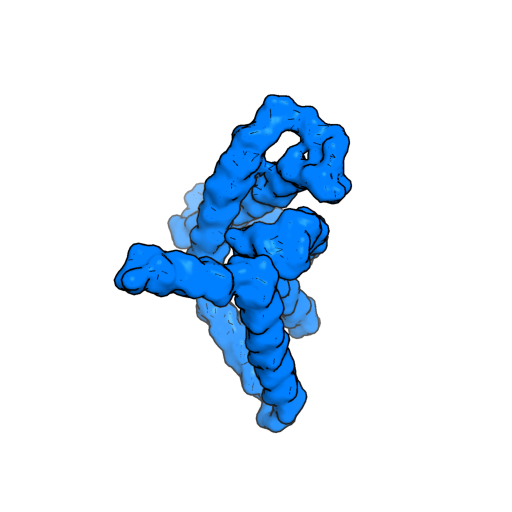 -26.730 1.00 64.75 105 ASN A O 1
ATOM 840 N N . VAL A 1 106 ? 2.768 -0.268 -24.596 1.00 64.19 106 VAL A N 1
ATOM 841 C CA . VAL A 1 106 ? 2.226 1.084 -24.437 1.00 64.19 106 VAL A CA 1
ATOM 842 C C . VAL A 1 106 ? 3.336 2.057 -24.819 1.00 64.19 106 VAL A C 1
ATOM 844 O O . VAL A 1 106 ? 4.301 2.186 -24.081 1.00 64.19 106 VAL A O 1
ATOM 847 N N . GLY A 1 107 ? 3.203 2.753 -25.952 1.00 64.62 107 GLY A N 1
ATOM 848 C CA . GLY A 1 107 ? 4.257 3.595 -26.550 1.00 64.62 107 GLY A CA 1
ATOM 849 C C . GLY A 1 107 ? 4.888 4.693 -25.667 1.00 64.62 107 GLY A C 1
ATOM 850 O O . GLY A 1 107 ? 5.827 5.338 -26.114 1.00 64.62 107 GLY A O 1
ATOM 851 N N . ASP A 1 108 ? 4.421 4.871 -24.427 1.00 75.25 108 ASP A N 1
ATOM 852 C CA . ASP A 1 108 ? 4.943 5.780 -23.398 1.00 75.25 108 ASP A CA 1
ATOM 853 C C . ASP A 1 108 ? 5.389 5.035 -22.111 1.00 75.25 108 ASP A C 1
ATOM 855 O O . ASP A 1 108 ? 5.129 5.471 -20.984 1.00 75.25 108 ASP A O 1
ATOM 859 N N . GLU A 1 109 ? 6.083 3.895 -22.237 1.00 78.00 109 GLU A N 1
ATOM 860 C CA . GLU A 1 109 ? 6.579 3.096 -21.094 1.00 78.00 109 GLU A CA 1
ATOM 861 C C . GLU A 1 109 ? 7.333 3.933 -20.040 1.00 78.00 109 GLU A C 1
ATOM 863 O O . GLU A 1 109 ? 7.180 3.732 -18.830 1.00 78.00 109 GLU A O 1
ATOM 868 N N . GLY A 1 110 ? 8.121 4.920 -20.482 1.00 82.12 110 GLY A N 1
ATOM 869 C CA . GLY A 1 110 ? 8.868 5.816 -19.596 1.00 82.12 110 GLY A CA 1
ATOM 870 C C . GLY A 1 110 ? 7.965 6.662 -18.692 1.00 82.12 110 GLY A C 1
ATOM 871 O O . GLY A 1 110 ? 8.251 6.815 -17.499 1.00 82.12 110 GLY A O 1
ATOM 872 N N . TRP A 1 111 ? 6.846 7.161 -19.227 1.00 85.69 111 TRP A N 1
ATOM 873 C CA . TRP A 1 111 ? 5.867 7.927 -18.457 1.00 85.69 111 TRP A CA 1
ATOM 874 C C . TRP A 1 111 ? 5.147 7.040 -17.439 1.00 85.69 111 TRP A C 1
ATOM 876 O O . TRP A 1 111 ? 5.045 7.413 -16.265 1.00 85.69 111 TRP A O 1
ATOM 886 N N . PHE A 1 112 ? 4.717 5.839 -17.842 1.00 85.31 112 PHE A N 1
ATOM 887 C CA . PHE A 1 112 ? 4.078 4.888 -16.928 1.00 85.31 112 PHE A CA 1
ATOM 888 C C . PHE A 1 112 ? 5.015 4.463 -15.800 1.00 85.31 112 PHE A C 1
ATOM 890 O O . PHE A 1 112 ? 4.609 4.440 -14.642 1.00 85.31 112 PHE A O 1
ATOM 897 N N . LYS A 1 113 ? 6.291 4.209 -16.098 1.00 87.00 113 LYS A N 1
ATOM 898 C CA . LYS A 1 113 ? 7.288 3.864 -15.079 1.00 87.00 113 LYS A CA 1
ATOM 899 C C . LYS A 1 113 ? 7.523 5.009 -14.095 1.00 87.00 113 LYS A C 1
ATOM 901 O O . LYS A 1 113 ? 7.533 4.791 -12.883 1.00 87.00 113 LYS A O 1
ATOM 906 N N . MET A 1 114 ? 7.692 6.232 -14.598 1.00 89.50 114 MET A N 1
ATOM 907 C CA . MET A 1 114 ? 7.923 7.409 -13.757 1.00 89.50 114 MET A CA 1
ATOM 908 C C . MET A 1 114 ? 6.728 7.692 -12.839 1.00 89.50 114 MET A C 1
ATOM 910 O O . MET A 1 114 ? 6.893 7.932 -11.637 1.00 89.50 114 MET A O 1
ATOM 914 N N . THR A 1 115 ? 5.517 7.637 -13.395 1.00 90.94 115 THR A N 1
ATOM 915 C CA . THR A 1 115 ? 4.280 7.856 -12.637 1.00 90.94 115 THR A CA 1
ATOM 916 C C . THR A 1 115 ? 4.001 6.716 -11.665 1.00 90.94 115 THR A C 1
ATOM 918 O O . THR A 1 115 ? 3.652 6.995 -10.521 1.00 90.94 115 THR A O 1
ATOM 921 N N . HIS A 1 116 ? 4.240 5.457 -12.041 1.00 92.50 116 HIS A N 1
ATOM 922 C CA . HIS A 1 116 ? 4.125 4.306 -11.143 1.00 92.50 116 HIS A CA 1
ATOM 923 C C . HIS A 1 116 ? 4.999 4.477 -9.894 1.00 92.50 116 HIS A C 1
ATOM 925 O O . HIS A 1 116 ? 4.509 4.349 -8.771 1.00 92.50 116 HIS A O 1
ATOM 931 N N . ILE A 1 117 ? 6.275 4.841 -10.070 1.00 91.00 117 ILE A N 1
ATOM 932 C CA . ILE A 1 117 ? 7.207 5.057 -8.952 1.00 91.00 117 ILE A CA 1
ATOM 933 C C . ILE A 1 117 ? 6.745 6.238 -8.091 1.00 91.00 117 ILE A C 1
ATOM 935 O O . ILE A 1 117 ? 6.628 6.117 -6.871 1.00 91.00 117 ILE A O 1
ATOM 939 N N . SER A 1 118 ? 6.438 7.372 -8.721 1.00 93.44 118 SER A N 1
ATOM 940 C CA . SER A 1 118 ? 6.058 8.602 -8.015 1.00 93.44 118 SER A CA 1
ATOM 941 C C . SER A 1 118 ? 4.766 8.426 -7.211 1.00 93.44 118 SER A C 1
ATOM 943 O O . SER A 1 118 ? 4.701 8.794 -6.036 1.00 93.44 118 SER A O 1
ATOM 945 N N . VAL A 1 119 ? 3.743 7.808 -7.810 1.00 94.31 119 VAL A N 1
ATOM 946 C CA . VAL A 1 119 ? 2.471 7.530 -7.132 1.00 94.31 119 VAL A CA 1
ATOM 947 C C . VAL A 1 119 ? 2.646 6.448 -6.064 1.00 94.31 119 VAL A C 1
ATOM 949 O O . VAL A 1 119 ? 1.990 6.535 -5.032 1.00 94.31 119 VAL A O 1
ATOM 952 N N . SER A 1 120 ? 3.571 5.495 -6.216 1.00 93.19 120 SER A N 1
ATOM 953 C CA . SER A 1 120 ? 3.862 4.510 -5.161 1.00 93.19 120 SER A CA 1
ATOM 954 C C . SER A 1 120 ? 4.355 5.173 -3.871 1.00 93.19 120 SER A C 1
ATOM 956 O O . SER A 1 120 ? 3.854 4.852 -2.791 1.00 93.19 120 SER A O 1
ATOM 958 N N . PHE A 1 121 ? 5.262 6.154 -3.958 1.00 93.69 121 PHE A N 1
ATOM 959 C CA . PHE A 1 121 ? 5.687 6.936 -2.786 1.00 93.69 121 PHE A CA 1
ATOM 960 C C . PHE A 1 121 ? 4.538 7.742 -2.171 1.00 93.69 121 PHE A C 1
ATOM 962 O O . PHE A 1 121 ? 4.410 7.799 -0.945 1.00 93.69 121 PHE A O 1
ATOM 969 N N . LEU A 1 122 ? 3.666 8.321 -3.003 1.00 95.12 122 LEU A N 1
ATOM 970 C CA . LEU A 1 122 ? 2.461 8.995 -2.520 1.00 95.12 122 LEU A CA 1
ATOM 971 C C . LEU A 1 122 ? 1.544 8.017 -1.770 1.00 95.12 122 LEU A C 1
ATOM 973 O O . LEU A 1 122 ? 1.116 8.314 -0.657 1.00 95.12 122 LEU A O 1
ATOM 977 N N . VAL A 1 123 ? 1.280 6.837 -2.335 1.00 95.19 123 VAL A N 1
ATOM 978 C CA . VAL A 1 123 ? 0.465 5.786 -1.708 1.00 95.19 123 VAL A CA 1
ATOM 979 C C . VAL A 1 123 ? 1.064 5.363 -0.368 1.00 95.19 123 VAL A C 1
ATOM 981 O O . VAL A 1 123 ? 0.321 5.241 0.603 1.00 95.19 123 VAL A O 1
ATOM 984 N N . LEU A 1 124 ? 2.390 5.219 -0.268 1.00 94.19 124 LEU A N 1
ATOM 985 C CA . LEU A 1 124 ? 3.065 4.912 0.997 1.00 94.19 124 LEU A CA 1
ATOM 986 C C . LEU A 1 124 ? 2.771 5.965 2.075 1.00 94.19 124 LEU A C 1
ATOM 988 O O . LEU A 1 124 ? 2.394 5.611 3.196 1.00 94.19 124 LEU A O 1
ATOM 992 N N . ALA A 1 125 ? 2.874 7.251 1.732 1.00 94.25 125 ALA A N 1
ATOM 993 C CA . ALA A 1 125 ? 2.540 8.335 2.652 1.00 94.25 125 ALA A CA 1
ATOM 994 C C . ALA A 1 125 ? 1.054 8.304 3.057 1.00 94.25 125 ALA A C 1
ATOM 996 O O . ALA A 1 125 ? 0.725 8.410 4.241 1.00 94.25 125 ALA A O 1
ATOM 997 N N . LEU A 1 126 ? 0.150 8.098 2.093 1.00 94.19 126 LEU A N 1
ATOM 998 C CA . LEU A 1 126 ? -1.291 8.034 2.342 1.00 94.19 126 LEU A CA 1
ATOM 999 C C . LEU A 1 126 ? -1.680 6.842 3.229 1.00 94.19 126 LEU A C 1
ATOM 1001 O O . LEU A 1 126 ? -2.529 7.001 4.108 1.00 94.19 126 LEU A O 1
ATOM 1005 N N . ILE A 1 127 ? -1.048 5.675 3.051 1.00 93.06 127 ILE A N 1
ATOM 1006 C CA . ILE A 1 127 ? -1.238 4.503 3.920 1.00 93.06 127 ILE A CA 1
ATOM 1007 C C . ILE A 1 127 ? -0.789 4.837 5.343 1.00 93.06 127 ILE A C 1
ATOM 1009 O O . ILE A 1 127 ? -1.524 4.554 6.288 1.00 93.06 127 ILE A O 1
ATOM 1013 N N . GLY A 1 128 ? 0.371 5.482 5.509 1.00 91.25 128 GLY A N 1
ATOM 1014 C CA . GLY A 1 128 ? 0.862 5.912 6.821 1.00 91.25 128 GLY A CA 1
ATOM 1015 C C . GLY A 1 128 ? -0.132 6.825 7.5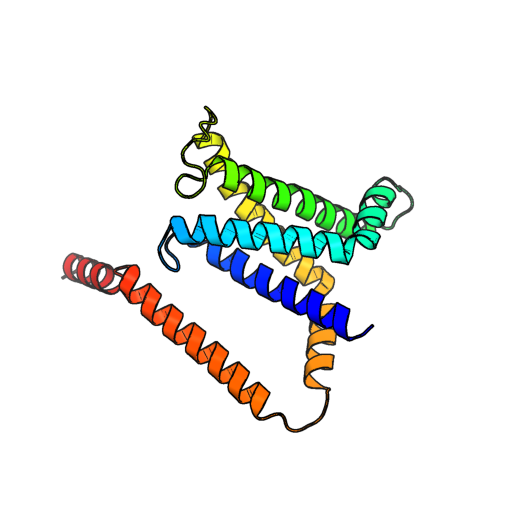45 1.00 91.25 128 GLY A C 1
ATOM 1016 O O . GLY A 1 128 ? -0.472 6.582 8.705 1.00 91.25 128 GLY A O 1
ATOM 1017 N N . ILE A 1 129 ? -0.676 7.823 6.840 1.00 93.00 129 ILE A N 1
ATOM 1018 C CA . ILE A 1 129 ? -1.713 8.716 7.381 1.00 93.00 129 ILE A CA 1
ATOM 1019 C C . ILE A 1 129 ? -2.983 7.926 7.717 1.00 93.00 129 ILE A C 1
ATOM 1021 O O . ILE A 1 129 ? -3.553 8.109 8.792 1.00 93.00 129 ILE A O 1
ATOM 1025 N N . HIS A 1 130 ? -3.426 7.033 6.832 1.00 91.00 130 HIS A N 1
ATOM 1026 C CA . HIS A 1 130 ? -4.626 6.222 7.037 1.00 91.00 130 HIS A CA 1
ATOM 1027 C C . HIS A 1 130 ? -4.509 5.343 8.287 1.00 91.00 130 HIS A C 1
ATOM 1029 O O . HIS A 1 130 ? -5.384 5.381 9.154 1.00 91.00 130 HIS A O 1
ATOM 1035 N N . VAL A 1 131 ? -3.400 4.615 8.432 1.00 89.25 131 VAL A N 1
ATOM 1036 C CA . VAL A 1 131 ? -3.130 3.790 9.616 1.00 89.25 131 VAL A CA 1
ATOM 1037 C C . VAL A 1 131 ? -3.035 4.660 10.871 1.00 89.25 131 VAL A C 1
ATOM 1039 O O . VAL A 1 131 ? -3.612 4.300 11.896 1.00 89.25 131 VAL A O 1
ATOM 1042 N N . GLY A 1 132 ? -2.387 5.827 10.792 1.00 87.88 132 GLY A N 1
ATOM 1043 C CA . GLY A 1 132 ? -2.288 6.780 11.901 1.00 87.88 132 GLY A CA 1
ATOM 1044 C C . GLY A 1 132 ? -3.650 7.294 12.381 1.00 87.88 132 GLY A C 1
ATOM 1045 O O . GLY A 1 132 ? -3.931 7.282 13.579 1.00 87.88 132 GLY A O 1
ATOM 1046 N N . LEU A 1 133 ? -4.545 7.664 11.459 1.00 87.38 133 LEU A N 1
ATOM 1047 C CA . LEU A 1 133 ? -5.915 8.083 11.791 1.00 87.38 133 LEU A CA 1
ATOM 1048 C C . LEU A 1 133 ? -6.728 6.964 12.453 1.00 87.38 133 LEU A C 1
ATOM 1050 O O . LEU A 1 133 ? -7.609 7.233 13.272 1.00 87.38 133 LEU A O 1
ATOM 1054 N N . HIS A 1 134 ? -6.427 5.711 12.117 1.00 84.19 134 HIS A N 1
ATOM 1055 C CA . HIS A 1 134 ? -7.096 4.530 12.656 1.00 84.19 134 HIS A CA 1
ATOM 1056 C C . HIS A 1 134 ? -6.292 3.818 13.759 1.00 84.19 134 HIS A C 1
ATOM 1058 O O . HIS A 1 134 ? -6.677 2.730 14.194 1.00 84.19 134 HIS A O 1
ATOM 1064 N N . TRP A 1 135 ? -5.233 4.443 14.290 1.00 85.25 135 TRP A N 1
ATOM 1065 C CA . TRP A 1 135 ? -4.293 3.821 15.230 1.00 85.25 135 TRP A CA 1
ATOM 1066 C C . TRP A 1 135 ? -4.970 3.253 16.479 1.00 85.25 135 TRP A C 1
ATOM 1068 O O . TRP A 1 135 ? -4.683 2.133 16.902 1.00 85.25 135 TRP A O 1
ATOM 1078 N N . GLN A 1 136 ? -5.946 3.977 17.034 1.00 82.56 136 GLN A N 1
ATOM 1079 C CA . GLN A 1 136 ? -6.670 3.526 18.222 1.00 82.56 136 GLN A CA 1
ATOM 1080 C C . GLN A 1 136 ? -7.455 2.230 17.970 1.00 82.56 136 GLN A C 1
ATOM 1082 O O . GLN A 1 136 ? -7.546 1.375 18.850 1.00 82.56 136 GLN A O 1
ATOM 1087 N N . TRP A 1 137 ? -7.999 2.054 16.762 1.00 80.88 137 TRP A N 1
ATOM 1088 C CA . TRP A 1 137 ? -8.673 0.818 16.369 1.00 80.88 137 TRP A CA 1
ATOM 1089 C C . TRP A 1 137 ? -7.676 -0.337 16.235 1.00 80.88 137 TRP A C 1
ATOM 1091 O O . TRP A 1 137 ? -7.943 -1.418 16.762 1.00 80.88 137 TRP A O 1
ATOM 1101 N N . VAL A 1 138 ? -6.510 -0.088 15.627 1.00 77.94 138 VAL A N 1
ATOM 1102 C CA . VAL A 1 138 ? -5.423 -1.074 15.498 1.00 77.94 138 VAL A CA 1
ATOM 1103 C C . VAL A 1 138 ? -4.954 -1.541 16.877 1.00 77.94 138 VAL A C 1
ATOM 1105 O O . VAL A 1 138 ? -4.969 -2.738 17.160 1.00 77.94 138 VAL A O 1
ATOM 1108 N N . VAL A 1 139 ? -4.632 -0.613 17.785 1.00 80.94 139 VAL A N 1
ATOM 1109 C CA . VAL A 1 139 ? -4.200 -0.934 19.157 1.00 80.94 139 VAL A CA 1
ATOM 1110 C C . VAL A 1 139 ? -5.276 -1.714 19.910 1.00 80.94 139 VAL A C 1
ATOM 1112 O O . VAL A 1 139 ? -4.966 -2.698 20.583 1.00 80.94 139 VAL A O 1
ATOM 1115 N N . ASN A 1 140 ? -6.545 -1.316 19.793 1.00 80.69 140 ASN A N 1
ATOM 1116 C CA . ASN A 1 140 ? -7.649 -2.023 20.441 1.00 80.69 140 ASN A CA 1
ATOM 1117 C C . ASN A 1 140 ? -7.842 -3.437 19.881 1.00 80.69 140 ASN A C 1
ATOM 1119 O O . ASN A 1 140 ? -8.158 -4.355 20.641 1.00 80.69 140 ASN A O 1
ATOM 1123 N N . MET A 1 141 ? -7.619 -3.637 18.582 1.00 72.50 141 MET A N 1
ATOM 1124 C CA . MET A 1 141 ? -7.664 -4.959 17.966 1.00 72.50 141 MET A CA 1
ATOM 1125 C C . MET A 1 141 ? -6.497 -5.834 18.434 1.00 72.50 141 MET A C 1
ATOM 1127 O O . MET A 1 141 ? -6.722 -6.966 18.864 1.00 72.50 141 MET A O 1
ATOM 1131 N N . CYS A 1 142 ? -5.280 -5.285 18.468 1.00 73.94 142 CYS A N 1
ATOM 1132 C CA . CYS A 1 142 ? -4.099 -5.964 19.001 1.00 73.94 142 CYS A CA 1
ATOM 1133 C C . CYS A 1 142 ? -4.300 -6.368 20.467 1.00 73.94 142 CYS A C 1
ATOM 1135 O O . CYS A 1 142 ? -4.095 -7.528 20.816 1.00 73.94 142 CYS A O 1
ATOM 1137 N N . LYS A 1 143 ? -4.797 -5.452 21.311 1.00 76.38 143 LYS A N 1
ATOM 1138 C CA . LYS A 1 143 ? -5.156 -5.737 22.712 1.00 76.38 143 LYS A CA 1
ATOM 1139 C C . LYS A 1 143 ? -6.201 -6.841 22.823 1.00 76.38 143 LYS A C 1
ATOM 1141 O O . LYS A 1 143 ? -6.122 -7.681 23.711 1.00 76.38 143 LYS A O 1
ATOM 1146 N N . LYS A 1 144 ? -7.189 -6.861 21.930 1.00 70.69 144 LYS A N 1
ATOM 1147 C CA . LYS A 1 144 ? -8.232 -7.888 21.926 1.00 70.69 144 LYS A CA 1
ATOM 1148 C C . LYS A 1 144 ? -7.679 -9.253 21.531 1.00 70.69 144 LYS A C 1
ATOM 1150 O O . LYS A 1 144 ? -8.061 -10.229 22.163 1.00 70.69 144 LYS A O 1
ATOM 1155 N N . MET A 1 145 ? -6.771 -9.319 20.557 1.00 65.44 145 MET A N 1
ATOM 1156 C CA . MET A 1 145 ? -6.054 -10.545 20.184 1.00 65.44 145 MET A CA 1
ATOM 1157 C C . MET A 1 145 ? -5.163 -11.061 21.317 1.00 65.44 145 MET A C 1
ATOM 1159 O O . MET A 1 145 ? -5.171 -12.261 21.585 1.00 65.44 145 MET A O 1
ATOM 1163 N N . THR A 1 146 ? -4.456 -10.180 22.031 1.00 65.31 146 THR A N 1
ATOM 1164 C CA . THR A 1 146 ? -3.601 -10.573 23.166 1.00 65.31 146 THR A CA 1
ATOM 1165 C C . THR A 1 146 ? -4.392 -10.875 24.445 1.00 65.31 146 THR A C 1
ATOM 1167 O O . THR A 1 146 ? -3.943 -11.659 25.277 1.00 65.31 146 THR A O 1
ATOM 1170 N N . SER A 1 147 ? -5.600 -10.320 24.589 1.00 56.94 147 SER A N 1
ATOM 1171 C CA . SER A 1 147 ? -6.521 -10.549 25.713 1.00 56.94 147 SER A CA 1
ATOM 1172 C C . SER A 1 147 ? -7.297 -11.873 25.624 1.00 56.94 147 SER A C 1
ATOM 1174 O O . SER A 1 147 ? -7.918 -12.267 26.618 1.00 56.94 147 SER A O 1
ATOM 1176 N N . VAL A 1 148 ? -7.294 -12.587 24.488 1.00 53.94 148 VAL A N 1
ATOM 1177 C CA . VAL A 1 148 ? -7.911 -13.924 24.390 1.00 53.94 148 VAL A CA 1
ATOM 1178 C C . VAL A 1 148 ? -7.036 -14.959 25.115 1.00 53.94 148 VAL A C 1
ATOM 1180 O O . VAL A 1 148 ? -6.254 -15.664 24.494 1.00 53.94 148 VAL A O 1
ATOM 1183 N N . LYS A 1 149 ? -7.241 -15.046 26.438 1.00 45.53 149 LYS A N 1
ATOM 1184 C CA . LYS A 1 149 ? -6.841 -16.094 27.402 1.00 45.53 149 LYS A CA 1
ATOM 1185 C C . LYS A 1 149 ? -5.345 -16.485 27.462 1.00 45.53 149 LYS A C 1
ATOM 1187 O O . LYS A 1 149 ? -4.733 -16.929 26.498 1.00 45.53 149 LYS A O 1
ATOM 1192 N N . LYS A 1 150 ? -4.811 -16.397 28.691 1.00 49.75 150 LYS A N 1
ATOM 1193 C CA . LYS A 1 150 ? -3.513 -16.914 29.166 1.00 49.75 150 LYS A CA 1
ATOM 1194 C C . LYS A 1 150 ? -3.151 -18.288 28.568 1.00 49.75 150 LYS A C 1
ATOM 1196 O O . LYS A 1 150 ? -3.978 -19.192 28.534 1.00 49.75 150 LYS A O 1
ATOM 1201 N N . SER A 1 151 ? -1.861 -18.411 28.246 1.00 58.16 151 SER A N 1
ATOM 1202 C CA . SER A 1 151 ? -1.106 -19.563 27.728 1.00 58.16 151 SER A CA 1
ATOM 1203 C C . SER A 1 151 ? -1.386 -19.968 26.282 1.00 58.16 151 SER A C 1
ATOM 1205 O O . SER A 1 151 ? -2.280 -20.753 25.982 1.00 58.16 151 SER A O 1
ATOM 1207 N N . ARG A 1 152 ? -0.545 -19.475 25.368 1.00 60.69 152 ARG A N 1
ATOM 1208 C CA . ARG A 1 152 ? -0.464 -19.968 23.992 1.00 60.69 152 ARG A CA 1
ATOM 1209 C C . ARG A 1 152 ? 1.003 -20.028 23.571 1.00 60.69 152 ARG A C 1
ATOM 1211 O O . ARG A 1 152 ? 1.491 -19.136 22.889 1.00 60.69 152 ARG A O 1
ATOM 1218 N N . ALA A 1 153 ? 1.699 -21.093 23.978 1.00 60.44 153 ALA A N 1
ATOM 1219 C CA . ALA A 1 153 ? 3.052 -21.419 23.512 1.00 60.44 153 ALA A CA 1
ATOM 1220 C C . ALA A 1 153 ? 3.170 -21.348 21.973 1.00 60.44 153 ALA A C 1
ATOM 1222 O O . ALA A 1 153 ? 4.179 -20.890 21.452 1.00 60.44 153 ALA A O 1
ATOM 1223 N N . TRP A 1 154 ? 2.089 -21.663 21.246 1.00 61.81 154 TRP A N 1
ATOM 1224 C CA . TRP A 1 154 ? 2.004 -21.499 19.788 1.00 61.81 154 TRP A CA 1
ATOM 1225 C C . TRP A 1 154 ? 2.209 -20.061 19.298 1.00 61.81 154 TRP A C 1
ATOM 1227 O O . TRP A 1 154 ? 2.791 -19.869 18.243 1.00 61.81 154 TRP A O 1
ATOM 1237 N N . MET A 1 155 ? 1.803 -19.042 20.058 1.00 56.72 155 MET A N 1
ATOM 1238 C CA . MET A 1 155 ? 2.019 -17.640 19.688 1.00 56.72 155 MET A CA 1
ATOM 1239 C C . MET A 1 155 ? 3.501 -17.261 19.805 1.00 56.72 155 MET A C 1
ATOM 1241 O O . MET A 1 155 ? 4.002 -16.465 19.018 1.00 56.72 155 MET A O 1
ATOM 1245 N N . ARG A 1 156 ? 4.216 -17.888 20.751 1.00 65.88 156 ARG A N 1
ATOM 1246 C CA . ARG A 1 156 ? 5.673 -17.783 20.885 1.00 65.88 156 ARG A CA 1
ATOM 1247 C C . ARG A 1 156 ? 6.381 -18.507 19.740 1.00 65.88 156 ARG A C 1
ATOM 1249 O O . ARG A 1 156 ? 7.303 -17.932 19.181 1.00 65.88 156 ARG A O 1
ATOM 1256 N N . TYR A 1 157 ? 5.903 -19.686 19.333 1.00 72.50 157 TYR A N 1
ATOM 1257 C CA . TYR A 1 157 ? 6.409 -20.377 18.140 1.00 72.50 157 TYR A CA 1
ATOM 1258 C C . TYR A 1 157 ? 6.143 -19.592 16.851 1.00 72.50 157 TYR A C 1
ATOM 1260 O O . TYR A 1 157 ? 7.020 -19.522 16.000 1.00 72.50 157 TYR A O 1
ATOM 1268 N N . VAL A 1 158 ? 4.987 -18.935 16.720 1.00 74.44 158 VAL A N 1
ATOM 1269 C CA . VAL A 1 158 ? 4.692 -18.049 15.582 1.00 74.44 158 VAL A CA 1
ATOM 1270 C C . VAL A 1 158 ? 5.594 -16.821 15.598 1.00 74.44 158 VAL A C 1
ATOM 1272 O O . VAL A 1 158 ? 6.176 -16.501 14.571 1.00 74.44 158 VAL A O 1
ATOM 1275 N N . ALA A 1 159 ? 5.775 -16.163 16.746 1.00 71.19 159 ALA A N 1
ATOM 1276 C CA . ALA A 1 159 ? 6.688 -15.026 16.857 1.00 71.19 159 ALA A CA 1
ATOM 1277 C C . ALA A 1 159 ? 8.139 -15.428 16.544 1.00 71.19 159 ALA A C 1
ATOM 1279 O O . ALA A 1 159 ? 8.815 -14.745 15.784 1.00 71.19 159 ALA A O 1
ATOM 1280 N N . GLN A 1 160 ? 8.600 -16.567 17.068 1.00 67.50 160 GLN A N 1
ATOM 1281 C CA . GLN A 1 160 ? 9.920 -17.119 16.758 1.00 67.50 160 GLN A CA 1
ATOM 1282 C C . GLN A 1 160 ? 10.046 -17.497 15.283 1.00 67.50 160 GLN A C 1
ATOM 1284 O O . GLN A 1 160 ? 11.079 -17.217 14.689 1.00 67.50 160 GLN A O 1
ATOM 1289 N N . GLY A 1 161 ? 9.000 -18.070 14.684 1.00 80.69 161 GLY A N 1
ATOM 1290 C CA . GLY A 1 161 ? 8.934 -18.375 13.259 1.00 80.69 161 GLY A CA 1
ATOM 1291 C C . GLY A 1 161 ? 9.022 -17.118 12.399 1.00 80.69 161 GLY A C 1
ATOM 1292 O O . GLY A 1 161 ? 9.827 -17.080 11.479 1.00 80.69 161 GLY A O 1
ATOM 1293 N N . VAL A 1 162 ? 8.278 -16.059 12.738 1.00 79.25 162 VAL A N 1
ATOM 1294 C CA . VAL A 1 162 ? 8.363 -14.754 12.060 1.00 79.25 162 VAL A CA 1
ATOM 1295 C C . VAL A 1 162 ? 9.777 -14.189 12.164 1.00 79.25 162 VAL A C 1
ATOM 1297 O O . VAL A 1 162 ? 10.340 -13.794 11.149 1.00 79.25 162 VAL A O 1
ATOM 1300 N N . THR A 1 163 ? 10.394 -14.212 13.348 1.00 71.38 163 THR A N 1
ATOM 1301 C CA . THR A 1 163 ? 11.782 -13.763 13.524 1.00 71.38 163 THR A CA 1
ATOM 1302 C C . THR A 1 163 ? 12.764 -14.595 12.699 1.00 71.38 163 THR A C 1
ATOM 1304 O O . THR A 1 163 ? 13.627 -14.030 12.036 1.00 71.38 163 THR A O 1
ATOM 1307 N N . LEU A 1 164 ? 12.628 -15.923 12.692 1.00 80.88 164 LEU A N 1
ATOM 1308 C CA . LEU A 1 164 ? 13.462 -16.822 11.888 1.00 80.88 164 LEU A CA 1
ATOM 1309 C C . LEU A 1 164 ? 13.303 -16.550 10.392 1.00 80.88 164 LEU A C 1
ATOM 1311 O O . LEU A 1 164 ? 14.299 -16.460 9.686 1.00 80.88 164 LEU A O 1
ATOM 1315 N N . ILE A 1 165 ? 12.070 -16.362 9.922 1.00 81.12 165 ILE A N 1
ATOM 1316 C CA . ILE A 1 165 ? 11.775 -16.020 8.528 1.00 81.12 165 ILE A CA 1
ATOM 1317 C C . ILE A 1 165 ? 12.408 -14.674 8.169 1.00 81.12 165 ILE A C 1
ATOM 1319 O O . ILE A 1 165 ? 13.061 -14.584 7.137 1.00 81.12 165 ILE A O 1
ATOM 1323 N N . VAL A 1 166 ? 12.282 -13.653 9.023 1.00 79.56 166 VAL A N 1
ATOM 1324 C CA . VAL A 1 166 ? 12.897 -12.331 8.806 1.00 79.56 166 VAL A CA 1
ATOM 1325 C C . VAL A 1 166 ? 14.425 -12.424 8.770 1.00 79.56 166 VAL A C 1
ATOM 1327 O O . VAL A 1 166 ? 15.050 -11.815 7.905 1.00 79.56 166 VAL A O 1
ATOM 1330 N N . LEU A 1 167 ? 15.034 -13.210 9.663 1.00 77.88 167 LEU A N 1
ATOM 1331 C CA . LEU A 1 167 ? 16.484 -13.416 9.695 1.00 77.88 167 LEU A CA 1
ATOM 1332 C C . LEU A 1 167 ? 16.981 -14.171 8.458 1.00 77.88 167 LEU A C 1
ATOM 1334 O O . LEU A 1 167 ? 17.930 -13.727 7.817 1.00 77.88 167 LEU A O 1
ATOM 1338 N N . LEU A 1 168 ? 16.327 -15.273 8.085 1.00 78.62 168 LEU A N 1
ATOM 1339 C CA . LEU A 1 168 ? 16.667 -16.044 6.885 1.00 78.62 168 LEU A CA 1
ATOM 1340 C C . LEU A 1 168 ? 16.469 -15.216 5.612 1.00 78.62 168 LEU A C 1
ATOM 1342 O O . LEU A 1 168 ? 17.309 -15.250 4.717 1.00 78.62 168 LEU A O 1
ATOM 1346 N N . PHE A 1 169 ? 15.399 -14.424 5.556 1.00 73.56 169 PHE A N 1
ATOM 1347 C CA . PHE A 1 169 ? 15.144 -13.478 4.474 1.00 73.56 169 PHE A CA 1
ATOM 1348 C C . PHE A 1 169 ? 16.242 -12.411 4.381 1.00 73.56 169 PHE A C 1
ATOM 1350 O O . PHE A 1 169 ? 16.736 -12.131 3.289 1.00 73.56 169 PHE A O 1
ATOM 1357 N N . GLY A 1 170 ? 16.668 -11.851 5.518 1.00 70.25 170 GLY A N 1
ATOM 1358 C CA . GLY A 1 170 ? 17.782 -10.906 5.581 1.00 70.25 170 GLY A CA 1
ATO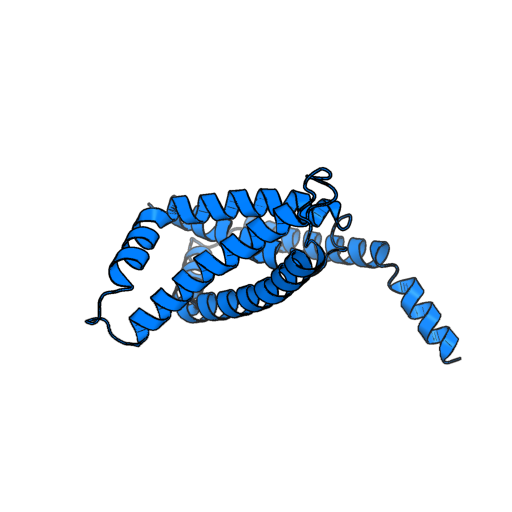M 1359 C C . GLY A 1 170 ? 19.093 -11.516 5.078 1.00 70.25 170 GLY A C 1
ATOM 1360 O O . GLY A 1 170 ? 19.771 -10.913 4.250 1.00 70.25 170 GLY A O 1
ATOM 1361 N N . LEU A 1 171 ? 19.416 -12.740 5.507 1.00 74.62 171 LEU A N 1
ATOM 1362 C CA . LEU A 1 171 ? 20.607 -13.470 5.056 1.00 74.62 171 LEU A CA 1
ATOM 1363 C C . LEU A 1 171 ? 20.569 -13.773 3.551 1.00 74.62 171 LEU A C 1
ATOM 1365 O O . LEU A 1 171 ? 21.564 -13.565 2.856 1.00 74.62 171 LEU A O 1
ATOM 1369 N N . TYR A 1 172 ? 19.419 -14.207 3.032 1.00 74.94 172 TYR A N 1
ATOM 1370 C CA . TYR A 1 172 ? 19.226 -14.438 1.599 1.00 74.94 172 TYR A CA 1
ATOM 1371 C C . TYR A 1 172 ? 19.427 -13.152 0.784 1.00 74.94 172 TYR A C 1
ATOM 1373 O O . TYR A 1 172 ? 20.129 -13.161 -0.229 1.00 74.94 172 TYR A O 1
ATOM 1381 N N . GLN A 1 173 ? 18.880 -12.028 1.258 1.00 66.56 173 GLN A N 1
ATOM 1382 C CA . GLN A 1 173 ? 19.037 -10.730 0.602 1.00 66.56 173 GLN A CA 1
ATOM 1383 C C . GLN A 1 173 ? 20.483 -10.227 0.594 1.00 66.56 173 GLN A C 1
ATOM 1385 O O . GLN A 1 173 ? 20.924 -9.673 -0.413 1.00 66.56 173 GLN A O 1
ATOM 1390 N N . ILE A 1 174 ? 21.240 -10.443 1.673 1.00 69.94 174 ILE A N 1
ATOM 1391 C CA . ILE A 1 174 ? 22.666 -10.080 1.735 1.00 69.94 174 ILE A CA 1
ATOM 1392 C C . ILE A 1 174 ? 23.462 -10.815 0.651 1.00 69.94 174 ILE A C 1
ATOM 1394 O O . ILE A 1 174 ? 24.310 -10.202 -0.002 1.00 69.94 174 ILE A O 1
ATOM 1398 N N . ASN A 1 175 ? 23.164 -12.100 0.436 1.00 65.50 175 ASN A N 1
ATOM 1399 C CA . ASN A 1 175 ? 23.854 -12.911 -0.562 1.00 65.50 175 ASN A CA 1
ATOM 1400 C C . ASN A 1 175 ? 23.489 -12.491 -1.997 1.00 65.50 175 ASN A C 1
ATOM 1402 O O . ASN A 1 175 ? 24.370 -12.330 -2.835 1.00 65.50 175 ASN A O 1
ATOM 1406 N N . GLN A 1 176 ? 22.204 -12.233 -2.267 1.00 63.69 176 GLN A N 1
ATOM 1407 C CA . GLN A 1 176 ? 21.746 -11.841 -3.606 1.00 63.69 176 GLN A CA 1
ATOM 1408 C C . GLN A 1 176 ? 22.137 -10.410 -3.997 1.00 63.69 176 GLN A C 1
ATOM 1410 O O . GLN A 1 176 ? 22.357 -10.121 -5.170 1.00 63.69 176 GLN A O 1
ATOM 1415 N N . THR A 1 177 ? 22.275 -9.503 -3.027 1.00 61.91 177 THR A N 1
ATOM 1416 C CA . THR A 1 177 ? 22.602 -8.090 -3.295 1.00 61.91 177 THR A CA 1
ATOM 1417 C C . THR A 1 177 ? 24.118 -7.847 -3.418 1.00 61.91 177 THR A C 1
ATOM 1419 O O . THR A 1 177 ? 24.547 -6.701 -3.506 1.00 61.91 177 THR A O 1
ATOM 1422 N N . SER A 1 178 ? 24.962 -8.894 -3.404 1.00 63.53 178 SER A N 1
ATOM 1423 C CA . SER A 1 178 ? 26.438 -8.782 -3.432 1.00 63.53 178 SER A CA 1
ATOM 1424 C C . SER A 1 178 ? 26.999 -7.784 -2.404 1.00 63.53 178 SER A C 1
ATOM 1426 O O . SER A 1 178 ? 28.025 -7.137 -2.623 1.00 63.53 178 SER A O 1
ATOM 1428 N N . TYR A 1 179 ? 26.321 -7.641 -1.260 1.00 60.31 179 TYR A N 1
ATOM 1429 C CA . TYR A 1 179 ? 26.578 -6.567 -0.295 1.00 60.31 179 TYR A CA 1
ATOM 1430 C C . TYR A 1 179 ? 28.007 -6.635 0.268 1.00 60.31 179 TYR A C 1
ATOM 1432 O O . TYR A 1 179 ? 28.683 -5.623 0.437 1.00 60.31 179 TYR A O 1
ATOM 1440 N N . VAL A 1 180 ? 28.502 -7.856 0.490 1.00 61.88 180 VAL A N 1
ATOM 1441 C CA . VAL A 1 180 ? 29.871 -8.125 0.955 1.00 61.88 180 VAL A CA 1
ATOM 1442 C C . VAL A 1 180 ? 30.912 -7.735 -0.099 1.00 61.88 180 VAL A C 1
ATOM 1444 O O . VAL A 1 180 ? 31.981 -7.238 0.249 1.00 61.88 180 VAL A O 1
ATOM 1447 N N . THR A 1 181 ? 30.606 -7.921 -1.382 1.00 61.09 181 THR A N 1
ATOM 1448 C CA . THR A 1 181 ? 31.484 -7.540 -2.495 1.00 61.09 181 THR A CA 1
ATOM 1449 C C . THR A 1 181 ? 31.589 -6.020 -2.600 1.00 61.09 181 THR A C 1
ATOM 1451 O O . THR A 1 181 ? 32.695 -5.499 -2.717 1.00 61.09 181 THR A O 1
ATOM 1454 N N . HIS A 1 182 ? 30.467 -5.309 -2.439 1.00 62.38 182 HIS A N 1
ATOM 1455 C CA . HIS A 1 182 ? 30.440 -3.845 -2.391 1.00 62.38 182 HIS A CA 1
ATOM 1456 C C . HIS A 1 182 ? 31.228 -3.281 -1.199 1.00 62.38 182 HIS A C 1
ATOM 1458 O O . HIS A 1 182 ? 32.043 -2.376 -1.381 1.00 62.38 182 HIS A O 1
ATOM 1464 N N . LEU A 1 183 ? 31.078 -3.862 -0.003 1.00 63.31 183 LEU A N 1
ATOM 1465 C CA . LEU A 1 183 ? 31.874 -3.477 1.170 1.00 63.31 183 LEU A CA 1
ATOM 1466 C C . LEU A 1 183 ? 33.377 -3.690 0.950 1.00 63.31 183 LEU A C 1
ATOM 1468 O O . LEU A 1 183 ? 34.171 -2.805 1.263 1.00 63.31 183 LEU A O 1
ATOM 1472 N N . LYS A 1 184 ? 33.775 -4.832 0.375 1.00 61.44 184 LYS A N 1
ATOM 1473 C CA . LYS A 1 184 ? 35.184 -5.115 0.061 1.00 61.44 184 LYS A CA 1
ATOM 1474 C C . LYS A 1 184 ? 35.754 -4.127 -0.957 1.00 61.44 184 LYS A C 1
ATOM 1476 O O . LYS A 1 184 ? 36.854 -3.638 -0.738 1.00 61.44 184 LYS A O 1
ATOM 1481 N N . SER A 1 185 ? 34.995 -3.786 -2.002 1.00 61.28 185 SER A N 1
ATOM 1482 C CA . SER A 1 185 ? 35.416 -2.792 -3.000 1.00 61.28 185 SER A CA 1
ATOM 1483 C C . SER A 1 185 ? 35.533 -1.371 -2.440 1.00 61.28 185 SER A C 1
ATOM 1485 O O . SER A 1 185 ? 36.402 -0.619 -2.870 1.00 61.28 185 SER A O 1
ATOM 1487 N N . SER A 1 186 ? 34.693 -0.994 -1.468 1.00 61.06 186 SER A N 1
ATOM 1488 C CA . SER A 1 186 ? 34.804 0.307 -0.799 1.00 61.06 186 SER A CA 1
ATOM 1489 C C . SER A 1 186 ? 36.028 0.365 0.109 1.00 61.06 186 SER A C 1
ATOM 1491 O O . SER A 1 186 ? 36.753 1.347 0.074 1.00 61.06 186 SER A O 1
ATOM 1493 N N . VAL A 1 187 ? 36.308 -0.691 0.877 1.00 63.84 187 VAL A N 1
ATOM 1494 C CA . VAL A 1 187 ? 37.491 -0.735 1.753 1.00 63.84 187 VAL A CA 1
ATOM 1495 C C . VAL A 1 187 ? 38.792 -0.744 0.943 1.00 63.84 187 VAL A C 1
ATOM 1497 O O . VAL A 1 187 ? 39.725 -0.044 1.314 1.00 63.84 187 VAL A O 1
ATOM 1500 N N . SER A 1 188 ? 38.841 -1.442 -0.197 1.00 60.47 188 SER A N 1
ATOM 1501 C CA . SER A 1 188 ? 39.998 -1.410 -1.107 1.00 60.47 188 SER A CA 1
ATOM 1502 C C . SER A 1 188 ? 40.156 -0.104 -1.895 1.00 60.47 188 SER A C 1
ATOM 1504 O O . SER A 1 188 ? 41.168 0.079 -2.552 1.00 60.47 188 SER A O 1
ATOM 1506 N N . ALA A 1 189 ? 39.150 0.775 -1.906 1.00 61.34 189 ALA A N 1
ATOM 1507 C CA . ALA A 1 189 ? 39.259 2.101 -2.519 1.00 61.34 189 ALA A CA 1
ATOM 1508 C C . ALA A 1 189 ? 39.833 3.153 -1.549 1.00 61.34 189 ALA A C 1
ATOM 1510 O O . ALA A 1 189 ? 40.200 4.244 -1.980 1.00 61.34 189 ALA A O 1
ATOM 1511 N N . PHE A 1 190 ? 39.894 2.836 -0.250 1.00 62.72 190 PHE A N 1
ATOM 1512 C CA . PHE A 1 190 ? 40.396 3.716 0.812 1.00 62.72 190 PHE A CA 1
ATOM 1513 C C . PHE A 1 190 ? 41.649 3.168 1.524 1.00 62.72 190 PHE A C 1
ATOM 1515 O O . PHE A 1 190 ? 42.084 3.768 2.507 1.00 62.72 190 PHE A O 1
ATOM 1522 N N . GLY A 1 191 ? 42.216 2.052 1.055 1.00 51.44 191 GLY A N 1
ATOM 1523 C CA . GLY A 1 191 ? 43.491 1.486 1.510 1.00 51.44 191 GLY A CA 1
ATOM 1524 C C . GLY A 1 191 ? 44.408 1.237 0.327 1.00 51.44 191 GLY A C 1
ATOM 1525 O O . GLY A 1 191 ? 45.624 1.465 0.489 1.00 51.44 191 GLY A O 1
#

Foldseek 3Di:
DVVLVVVLVVLVVVLVVLLVQLVDQLAPPGVVCNLVSLVVSVVSVVVNCVSCVVVVVVLVVCLPPPPDDPVVNVLSVLVVLLVVLVVLLSVLSQLLRCPPCVPNCPVPSVVSVVSSVVSSVVNVVSVVVNCVVCVVVVVVVVCVVVPPDPDDVVVVVVVVVVVVCVVVSVVVCCVSVVVVVVVVVVVVVVD

InterPro domains:
  IPR025517 Flavinylation-associated cytochrome domain [PF14358] (78-135)

Sequence (191 aa):
MKKINDVKLALDVVMGVLFVLFFNKNVLGGLAFHEIAGLFFAGAYVTHILLNLGWVKRVTLKMFDRRLSWRVRGSYALNFLLLVSMTFIIVSGIMVSHVVFPNINVGDEGWFKMTHISVSFLVLALIGIHVGLHWQWVVNMCKKMTSVKKSRAWMRYVAQGVTLIVLLFGLYQINQTSYVTHLKSSVSAFG